Protein AF-A0A6A1THY2-F1 (afdb_monomer_lite)

InterPro domains:
  IPR001242 Condensation domain [PF00668] (178-268)
  IPR009081 Phosphopantetheine binding ACP domain [PF00550] (65-126)
  IPR009081 Phosphopantetheine binding ACP domain [PS50075] (58-132)
  IPR023213 Chloramphenicol acetyltransferase-like domain superfamily [G3DSA:3.30.559.10] (174-287)
  IPR036736 ACP-like superfamily [G3DSA:1.10.1200.10] (49-140)
  IPR036736 ACP-like superfamily [SSF47336] (61-128)

pLDDT: mean 72.62, std 27.74, range [21.48, 98.0]

Structure (mmCIF, N/CA/C/O backbone):
data_AF-A0A6A1THY2-F1
#
_entry.id   AF-A0A6A1THY2-F1
#
loop_
_atom_site.group_PDB
_atom_site.id
_atom_site.type_symbol
_atom_site.label_atom_id
_atom_site.label_alt_id
_atom_site.label_comp_id
_atom_site.label_asym_id
_atom_site.label_entity_id
_atom_site.label_seq_id
_atom_site.pdbx_PDB_ins_code
_atom_site.Cartn_x
_atom_site.Cartn_y
_atom_site.Cartn_z
_atom_site.occupancy
_atom_site.B_iso_or_equiv
_atom_site.auth_seq_id
_atom_site.auth_comp_id
_atom_site.auth_asym_id
_atom_site.auth_atom_id
_atom_site.pdbx_PDB_model_num
ATOM 1 N N . MET A 1 1 ? -16.481 11.076 26.099 1.00 26.86 1 MET A N 1
ATOM 2 C CA . MET A 1 1 ? -15.154 11.585 25.692 1.00 26.86 1 MET A CA 1
ATOM 3 C C . MET A 1 1 ? -14.713 10.750 24.504 1.00 26.86 1 MET A C 1
ATOM 5 O O . MET A 1 1 ? -14.917 9.545 24.538 1.00 26.86 1 MET A O 1
ATOM 9 N N . ALA A 1 2 ? -14.370 11.427 23.410 1.00 27.02 2 ALA A N 1
ATOM 10 C CA . ALA A 1 2 ? -14.527 10.970 22.029 1.00 27.02 2 ALA A CA 1
ATOM 11 C C . ALA A 1 2 ? -13.617 9.790 21.634 1.00 27.02 2 ALA A C 1
ATOM 13 O O . ALA A 1 2 ? -12.491 9.693 22.105 1.00 27.02 2 ALA A O 1
ATOM 14 N N . ARG A 1 3 ? -14.143 8.907 20.772 1.00 30.83 3 ARG A N 1
ATOM 15 C CA . ARG A 1 3 ? -13.434 7.794 20.124 1.00 30.83 3 ARG A CA 1
ATOM 16 C C . ARG A 1 3 ? -12.532 8.352 19.021 1.00 30.83 3 ARG A C 1
ATOM 18 O O . ARG A 1 3 ? -13.053 8.872 18.039 1.00 30.83 3 ARG A O 1
ATOM 25 N N . SER A 1 4 ? -11.224 8.223 19.181 1.00 39.06 4 SER A N 1
ATOM 26 C CA . SER A 1 4 ? -10.205 8.653 18.224 1.00 39.06 4 SER A CA 1
ATOM 27 C C . SER A 1 4 ? -9.619 7.470 17.448 1.00 39.06 4 SER A C 1
ATOM 29 O O . SER A 1 4 ? -8.492 7.026 17.639 1.00 39.06 4 SER A O 1
ATOM 31 N N . LEU A 1 5 ? -10.449 6.941 16.559 1.00 34.59 5 LEU A N 1
ATOM 32 C CA . LEU A 1 5 ? -10.053 6.057 15.472 1.00 34.59 5 LEU A CA 1
ATOM 33 C C . LEU A 1 5 ? -10.308 6.843 14.190 1.00 34.59 5 LEU A C 1
ATOM 35 O O . LEU A 1 5 ? -11.449 7.248 13.962 1.00 34.59 5 LEU A O 1
ATOM 39 N N . LEU A 1 6 ? -9.294 7.035 13.345 1.00 40.28 6 LEU A N 1
ATOM 40 C CA . LEU A 1 6 ? -9.612 7.157 11.926 1.00 40.28 6 LEU A CA 1
ATOM 41 C C . LEU A 1 6 ? -10.004 5.746 11.468 1.00 40.28 6 LEU A C 1
ATOM 43 O O . LEU A 1 6 ? -9.233 4.810 11.708 1.00 40.28 6 LEU A O 1
ATOM 47 N N . PRO A 1 7 ? -11.197 5.550 10.878 1.00 34.81 7 PRO A N 1
ATOM 48 C CA . PRO A 1 7 ? -11.515 4.279 10.244 1.00 34.81 7 PRO A CA 1
ATOM 49 C C . PRO A 1 7 ? -10.423 3.941 9.212 1.00 34.81 7 PRO A C 1
ATOM 51 O O . PRO A 1 7 ? -9.758 4.861 8.715 1.00 34.81 7 PRO A O 1
ATOM 54 N N . PRO A 1 8 ? -10.208 2.646 8.900 1.00 29.75 8 PRO A N 1
ATOM 55 C CA . PRO A 1 8 ? -9.287 2.241 7.840 1.00 29.75 8 PRO A CA 1
ATOM 56 C C . PRO A 1 8 ? -9.589 3.088 6.618 1.00 29.75 8 PRO A C 1
ATOM 58 O O . PRO A 1 8 ? -10.765 3.156 6.272 1.00 29.75 8 PRO A O 1
ATOM 61 N N . CYS A 1 9 ? -8.579 3.792 6.080 1.00 32.19 9 CYS A N 1
ATOM 62 C CA . CYS A 1 9 ? -8.694 4.804 5.024 1.00 32.19 9 CYS A CA 1
ATOM 63 C C . CYS A 1 9 ? -9.991 4.632 4.229 1.00 32.19 9 CYS A C 1
ATOM 65 O O . CYS A 1 9 ? -10.039 3.806 3.323 1.00 32.19 9 CYS A O 1
ATOM 67 N N . ALA A 1 10 ? -11.060 5.321 4.638 1.00 27.84 10 ALA A N 1
ATOM 68 C CA . ALA A 1 10 ? -12.383 5.020 4.123 1.00 27.84 10 ALA A CA 1
ATOM 69 C C . ALA A 1 10 ? -12.517 5.681 2.747 1.00 27.84 10 ALA A C 1
ATOM 71 O O . ALA A 1 10 ? -12.582 6.912 2.681 1.00 27.84 10 ALA A O 1
ATOM 72 N N . PRO A 1 11 ? -12.608 4.929 1.634 1.00 32.78 11 PRO A N 1
ATOM 73 C CA . PRO A 1 11 ? -13.363 5.423 0.500 1.00 32.78 11 PRO A CA 1
ATOM 74 C C . PRO A 1 11 ? -14.806 5.573 0.989 1.00 32.78 11 PRO A C 1
ATOM 76 O O . PRO A 1 11 ? -15.493 4.589 1.251 1.00 32.78 11 PRO A O 1
ATOM 79 N N . ILE A 1 12 ? -15.263 6.809 1.176 1.00 27.81 12 ILE A N 1
ATOM 80 C CA . ILE A 1 12 ? -16.685 7.072 1.385 1.00 27.81 12 ILE A CA 1
ATOM 81 C C . ILE A 1 12 ? -17.364 6.815 0.041 1.00 27.81 12 ILE A C 1
ATOM 83 O O . ILE A 1 12 ? -17.195 7.561 -0.925 1.00 27.81 12 ILE A O 1
ATOM 87 N N . TRP A 1 13 ? -18.088 5.703 -0.020 1.00 28.77 13 TRP A N 1
ATOM 88 C CA . TRP A 1 13 ? -18.843 5.265 -1.179 1.00 28.77 13 TRP A CA 1
ATOM 89 C C . TRP A 1 13 ? -20.091 6.122 -1.352 1.00 28.77 13 TRP A C 1
ATOM 91 O O . TRP A 1 13 ? -20.967 6.161 -0.492 1.00 28.77 13 TRP A O 1
ATOM 101 N N . VAL A 1 14 ? -20.195 6.775 -2.507 1.00 26.84 14 VAL A N 1
ATOM 102 C CA . VAL A 1 14 ? -21.459 7.313 -3.002 1.00 26.84 14 VAL A CA 1
ATOM 103 C C . VAL A 1 14 ? -22.177 6.184 -3.738 1.00 26.84 14 VAL A C 1
ATOM 105 O O . VAL A 1 14 ? -21.802 5.829 -4.853 1.00 26.84 14 VAL A O 1
ATOM 108 N N . ALA A 1 15 ? -23.233 5.642 -3.137 1.00 26.03 15 ALA A N 1
ATOM 109 C CA . ALA A 1 15 ? -24.310 4.999 -3.879 1.00 26.03 15 ALA A CA 1
ATOM 110 C C . ALA A 1 15 ? -25.475 5.991 -3.931 1.00 26.03 15 ALA A C 1
ATOM 112 O O . ALA A 1 15 ? -26.299 6.054 -3.024 1.00 26.03 15 ALA A O 1
ATOM 113 N N . CYS A 1 16 ? -25.517 6.815 -4.979 1.00 27.44 16 CYS A N 1
ATOM 114 C CA . CYS A 1 16 ? -26.681 7.651 -5.237 1.00 27.44 16 CYS A CA 1
ATOM 115 C C . CYS A 1 16 ? -27.716 6.787 -5.970 1.00 27.44 16 CYS A C 1
ATOM 117 O O . CYS A 1 16 ? -27.559 6.467 -7.150 1.00 27.44 16 CYS A O 1
ATOM 119 N N . CYS A 1 17 ? -28.740 6.342 -5.242 1.00 22.25 17 CYS A N 1
ATOM 120 C CA . CYS A 1 17 ? -29.890 5.647 -5.805 1.00 22.25 17 CYS A CA 1
ATOM 121 C C . CYS A 1 17 ? -30.701 6.601 -6.693 1.00 22.25 17 CYS A C 1
ATOM 123 O O . CYS A 1 17 ? -31.154 7.647 -6.235 1.00 22.25 17 CYS A O 1
ATOM 125 N N . ARG A 1 18 ? -31.007 6.184 -7.926 1.00 26.89 18 ARG A N 1
ATOM 126 C CA . ARG A 1 18 ? -32.259 6.594 -8.575 1.00 26.89 18 ARG A CA 1
ATOM 127 C C . ARG A 1 18 ? -32.917 5.402 -9.256 1.00 26.89 18 ARG A C 1
ATOM 129 O O . ARG A 1 18 ? -32.372 4.827 -10.192 1.00 26.89 18 ARG A O 1
ATOM 136 N N . LEU A 1 19 ? -34.101 5.052 -8.759 1.00 24.62 19 LEU A N 1
ATOM 137 C CA . LEU A 1 19 ? -35.028 4.103 -9.360 1.00 24.62 19 LEU A CA 1
ATOM 138 C C . LEU A 1 19 ? -36.068 4.872 -10.195 1.00 24.62 19 LEU A C 1
ATOM 140 O O . LEU A 1 19 ? -36.725 5.773 -9.689 1.00 24.62 19 LEU A O 1
ATOM 144 N N . HIS A 1 20 ? -36.231 4.400 -11.434 1.00 25.95 20 HIS A N 1
ATOM 145 C CA . HIS A 1 20 ? -37.302 4.619 -12.421 1.00 25.95 20 HIS A CA 1
ATOM 146 C C . HIS A 1 20 ? -37.322 5.872 -13.321 1.00 25.95 20 HIS A C 1
ATOM 148 O O . HIS A 1 20 ? -37.462 7.004 -12.878 1.00 25.95 20 HIS A O 1
ATOM 154 N N . GLY A 1 21 ? -37.388 5.579 -14.633 1.00 24.91 21 GLY A N 1
ATOM 155 C CA . GLY A 1 21 ? -38.467 6.079 -15.497 1.00 24.91 21 GLY A CA 1
ATOM 156 C C . GLY A 1 21 ? -38.103 7.128 -16.550 1.00 24.91 21 GLY A C 1
ATOM 157 O O . GLY A 1 21 ? -38.214 8.310 -16.282 1.00 24.91 21 GLY A O 1
ATOM 158 N N . ALA A 1 22 ? -37.785 6.660 -17.765 1.00 25.80 22 ALA A N 1
ATOM 159 C CA . ALA A 1 22 ? -37.969 7.313 -19.073 1.00 25.80 22 ALA A CA 1
ATOM 160 C C . ALA A 1 22 ? -37.538 8.788 -19.276 1.00 25.80 22 ALA A C 1
ATOM 162 O O . ALA A 1 22 ? -38.144 9.719 -18.759 1.00 25.80 22 ALA A O 1
ATOM 163 N N . GLY A 1 23 ? -36.630 9.003 -20.238 1.00 23.22 23 GLY A N 1
ATOM 164 C CA . GLY A 1 23 ? -36.581 10.256 -21.002 1.00 23.22 23 GLY A CA 1
ATOM 165 C C . GLY A 1 23 ? -35.176 10.756 -21.314 1.00 23.22 23 GLY A C 1
ATOM 166 O O . GLY A 1 23 ? -34.433 11.160 -20.428 1.00 23.22 23 GLY A O 1
ATOM 167 N N . CYS A 1 24 ? -34.822 10.776 -22.600 1.00 24.11 24 CYS A N 1
ATOM 168 C CA . CYS A 1 24 ? -33.714 11.576 -23.112 1.00 24.11 24 CYS A CA 1
ATOM 169 C C . CYS A 1 24 ? -33.846 13.044 -22.676 1.00 24.11 24 CYS A C 1
ATOM 171 O O . CYS A 1 24 ? -34.918 13.609 -22.870 1.00 24.11 24 CYS A O 1
ATOM 173 N N . LEU A 1 25 ? -32.745 13.691 -22.268 1.00 22.05 25 LEU A N 1
ATOM 174 C CA . LEU A 1 25 ? -32.249 14.925 -22.901 1.00 22.05 25 LEU A CA 1
ATOM 175 C C . LEU A 1 25 ? -30.910 15.414 -22.311 1.00 22.05 25 LEU A C 1
ATOM 177 O O . LEU A 1 25 ? -30.675 15.435 -21.111 1.00 22.05 25 LEU A O 1
ATOM 181 N N . ARG A 1 26 ? -30.063 15.780 -23.274 1.00 22.89 26 ARG A N 1
ATOM 182 C CA . ARG A 1 26 ? -28.780 16.495 -23.311 1.00 22.89 26 ARG A CA 1
ATOM 183 C C . ARG A 1 26 ? -28.322 17.250 -22.057 1.00 22.89 26 ARG A C 1
ATOM 185 O O . ARG A 1 26 ? -28.998 18.136 -21.547 1.00 22.89 26 ARG A O 1
ATOM 192 N N . ALA A 1 27 ? -27.058 16.993 -21.733 1.00 22.89 27 ALA A N 1
ATOM 193 C CA . ALA A 1 27 ? -26.187 17.848 -20.945 1.00 22.89 27 ALA A CA 1
ATOM 194 C C . ALA A 1 27 ? -25.873 19.173 -21.669 1.00 22.89 27 ALA A C 1
ATOM 196 O O . ALA A 1 27 ? -25.483 19.179 -22.837 1.00 22.89 27 ALA A O 1
ATOM 197 N N . ALA A 1 28 ? -25.995 20.275 -20.936 1.00 23.06 28 ALA A N 1
ATOM 198 C CA . ALA A 1 28 ? -25.329 21.557 -21.149 1.00 23.06 28 ALA A CA 1
ATOM 199 C C . ALA A 1 28 ? -25.292 22.229 -19.766 1.00 23.06 28 ALA A C 1
ATOM 201 O O . ALA A 1 28 ? -26.318 22.286 -19.101 1.00 23.06 28 ALA A O 1
ATOM 202 N N . GLY A 1 29 ? -24.195 22.717 -19.208 1.00 21.97 29 GLY A N 1
ATOM 203 C CA . GLY A 1 29 ? -22.816 22.851 -19.646 1.00 21.97 29 GLY A CA 1
ATOM 204 C C . GLY A 1 29 ? -22.192 23.856 -18.680 1.00 21.97 29 GLY A C 1
ATOM 205 O O . GLY A 1 29 ? -22.763 24.926 -18.513 1.00 21.97 29 GLY A O 1
ATOM 206 N N . TRP A 1 30 ? -21.067 23.529 -18.043 1.00 21.48 30 TRP A N 1
ATOM 207 C CA . TRP A 1 30 ? -20.189 24.511 -17.397 1.00 21.48 30 TRP A CA 1
ATOM 208 C C . TRP A 1 30 ? -18.823 24.452 -18.072 1.00 21.48 30 TRP A C 1
ATOM 210 O O . TRP A 1 30 ? -18.319 23.379 -18.402 1.00 21.48 30 TRP A O 1
ATOM 220 N N . ALA A 1 31 ? -18.322 25.649 -18.365 1.00 23.14 31 ALA A N 1
ATOM 221 C CA . ALA A 1 31 ? -17.309 25.950 -19.356 1.00 23.14 31 ALA A CA 1
ATOM 222 C C . ALA A 1 31 ? -15.960 25.291 -19.050 1.00 23.14 31 ALA A C 1
ATOM 224 O O . ALA A 1 31 ? -15.326 25.569 -18.032 1.00 23.14 31 ALA A O 1
ATOM 225 N N . ALA A 1 32 ? -15.516 24.450 -19.983 1.00 23.92 32 ALA A N 1
ATOM 226 C CA . ALA A 1 32 ? -14.117 24.104 -20.133 1.00 23.92 32 ALA A CA 1
ATOM 227 C C . ALA A 1 32 ? -13.380 25.335 -20.676 1.00 23.92 32 ALA A C 1
ATOM 229 O O . ALA A 1 32 ? -13.838 25.961 -21.628 1.00 23.92 32 ALA A O 1
ATOM 230 N N . ALA A 1 33 ? -12.253 25.682 -20.061 1.00 25.25 33 ALA A N 1
ATOM 231 C CA . ALA A 1 33 ? -11.324 26.638 -20.635 1.00 25.25 33 ALA A CA 1
ATOM 232 C C . ALA A 1 33 ? -10.816 26.087 -21.978 1.00 25.25 33 ALA A C 1
ATOM 234 O O . ALA A 1 33 ? -10.198 25.020 -22.029 1.00 25.25 33 ALA A O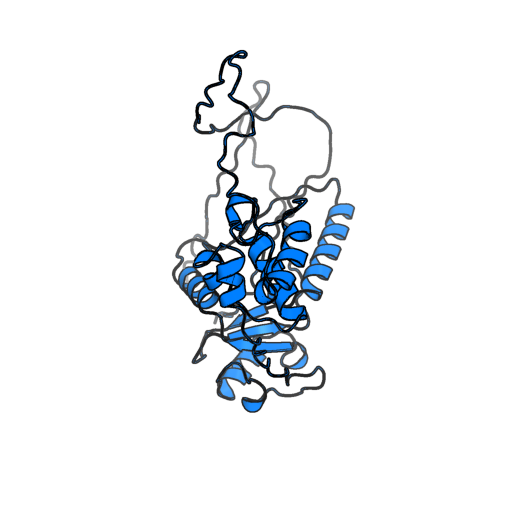 1
ATOM 235 N N . ASP A 1 34 ? -11.118 26.818 -23.049 1.00 23.95 34 ASP A N 1
ATOM 236 C CA . ASP A 1 34 ? -10.682 26.550 -24.413 1.00 23.95 34 ASP A CA 1
ATOM 237 C C . ASP A 1 34 ? -9.153 26.462 -24.476 1.00 23.95 34 ASP A C 1
ATOM 239 O O . ASP A 1 34 ? -8.439 27.450 -24.317 1.00 23.95 34 ASP A O 1
ATOM 243 N N . THR A 1 35 ? -8.633 25.259 -24.721 1.00 27.45 35 THR A N 1
ATOM 244 C CA . THR A 1 35 ? -7.277 25.089 -25.250 1.00 27.45 35 THR A CA 1
ATOM 245 C C . THR A 1 35 ? -7.417 24.856 -26.744 1.00 27.45 35 THR A C 1
ATOM 247 O O . THR A 1 35 ? -7.762 23.768 -27.209 1.00 27.45 35 THR A O 1
ATOM 250 N N . GLU A 1 36 ? -7.221 25.940 -27.482 1.00 28.70 36 GLU A N 1
ATOM 251 C CA . GLU A 1 36 ? -7.331 26.049 -28.927 1.00 28.70 36 GLU A CA 1
ATOM 252 C C . GLU A 1 36 ? -6.393 25.038 -29.609 1.00 28.70 36 GLU A C 1
ATOM 254 O O . GLU A 1 36 ? -5.175 25.204 -29.694 1.00 28.70 36 GLU A O 1
ATOM 259 N N . ARG A 1 37 ? -6.967 23.919 -30.058 1.00 32.16 37 ARG A N 1
ATOM 260 C CA . ARG A 1 37 ? -6.271 22.895 -30.835 1.00 32.16 37 ARG A CA 1
ATOM 261 C C . ARG A 1 37 ? -6.251 23.361 -32.287 1.00 32.16 37 ARG A C 1
ATOM 263 O O . ARG A 1 37 ? -7.194 23.123 -33.037 1.00 32.16 37 ARG A O 1
ATOM 270 N N . GLN A 1 38 ? -5.187 24.053 -32.677 1.00 32.66 38 GLN A N 1
ATOM 271 C CA . GLN A 1 38 ? -5.016 24.519 -34.048 1.00 32.66 38 GLN A CA 1
ATOM 272 C C . GLN A 1 38 ? -4.815 23.321 -34.991 1.00 32.66 38 GLN A C 1
ATOM 274 O O . GLN A 1 38 ? -3.815 22.605 -34.925 1.00 32.66 38 GLN A O 1
ATOM 279 N N . ALA A 1 39 ? -5.809 23.071 -35.845 1.00 31.86 39 ALA A N 1
ATOM 280 C CA . ALA A 1 39 ? -5.771 22.037 -36.870 1.00 31.86 39 ALA A CA 1
ATOM 281 C C . ALA A 1 39 ? -4.797 22.431 -37.996 1.00 31.86 39 ALA A C 1
ATOM 283 O O . ALA A 1 39 ? -4.878 23.525 -38.554 1.00 31.86 39 ALA A O 1
ATOM 284 N N . ARG A 1 40 ? -3.877 21.522 -38.336 1.00 31.69 40 ARG A N 1
ATOM 285 C CA . ARG A 1 40 ? -2.937 21.649 -39.460 1.00 31.69 40 ARG A CA 1
ATOM 286 C C . ARG A 1 40 ? -3.651 21.272 -40.772 1.00 31.69 40 ARG A C 1
ATOM 288 O O . ARG A 1 40 ? -4.374 20.276 -40.775 1.00 31.69 40 ARG A O 1
ATOM 295 N N . PRO A 1 41 ? -3.471 22.018 -41.877 1.00 33.25 41 PRO A N 1
ATOM 296 C CA . PRO A 1 41 ? -4.106 21.703 -43.157 1.00 33.25 41 PRO A CA 1
ATOM 297 C C . PRO A 1 41 ? -3.579 20.381 -43.752 1.00 33.25 41 PRO A C 1
ATOM 299 O O . PRO A 1 41 ? -2.431 20.008 -43.488 1.00 33.25 41 PRO A O 1
ATOM 302 N N . PRO A 1 42 ? -4.386 19.669 -44.564 1.00 38.41 42 PRO A N 1
ATOM 303 C CA . PRO A 1 42 ? -3.965 18.436 -45.209 1.00 38.41 42 PRO A CA 1
ATOM 304 C C . PRO A 1 42 ? -3.068 18.777 -46.403 1.00 38.41 42 PRO A C 1
ATOM 306 O O . PRO A 1 42 ? -3.467 19.524 -47.293 1.00 38.41 42 PRO A O 1
ATOM 309 N N . GLY A 1 43 ? -1.857 18.223 -46.423 1.00 44.94 43 GLY A N 1
ATOM 310 C CA . GLY A 1 43 ? -0.934 18.373 -47.548 1.00 44.94 43 GLY A CA 1
ATOM 311 C C . GLY A 1 43 ? 0.352 19.111 -47.195 1.00 44.94 43 GLY A C 1
ATOM 312 O O . GLY A 1 43 ? 0.595 20.222 -47.650 1.00 44.94 43 GLY A O 1
ATOM 313 N N . ALA A 1 44 ? 1.214 18.453 -46.430 1.00 33.75 44 ALA A N 1
ATOM 314 C CA . ALA A 1 44 ? 2.652 18.646 -46.538 1.00 33.75 44 ALA A CA 1
ATOM 315 C C . ALA A 1 44 ? 3.277 17.265 -46.355 1.00 33.75 44 ALA A C 1
ATOM 317 O O . ALA A 1 44 ? 3.114 16.660 -45.296 1.00 33.75 44 ALA A O 1
ATOM 318 N N . ALA A 1 45 ? 3.905 16.743 -47.408 1.00 38.44 45 ALA A N 1
ATOM 319 C CA . ALA A 1 45 ? 4.709 15.535 -47.324 1.00 38.44 45 ALA A CA 1
ATOM 320 C C . ALA A 1 45 ? 5.754 15.742 -46.217 1.00 38.44 45 ALA A C 1
ATOM 322 O O . ALA A 1 45 ? 6.600 16.632 -46.319 1.00 38.44 45 ALA A O 1
ATOM 323 N N . GLY A 1 46 ? 5.620 14.992 -45.123 1.00 33.84 46 GLY A N 1
ATOM 324 C CA . GLY A 1 46 ? 6.654 14.921 -44.101 1.00 33.84 46 GLY A CA 1
ATOM 325 C C . GLY A 1 46 ? 7.870 14.191 -44.679 1.00 33.84 46 GLY A C 1
ATOM 326 O O . GLY A 1 46 ? 7.684 13.309 -45.518 1.00 33.84 46 GLY A O 1
ATOM 327 N N . PRO A 1 47 ? 9.098 14.572 -44.296 1.00 37.25 47 PRO A N 1
ATOM 328 C CA . PRO A 1 47 ? 10.284 13.804 -44.654 1.00 37.25 47 PRO A CA 1
ATOM 329 C C . PRO A 1 47 ? 10.153 12.383 -44.087 1.00 37.25 47 PRO A C 1
ATOM 331 O O . PRO A 1 47 ? 9.547 12.217 -43.030 1.00 37.25 47 PRO A O 1
ATOM 334 N N . ASP A 1 48 ? 10.690 11.399 -44.815 1.00 37.22 48 ASP A N 1
ATOM 335 C CA . ASP A 1 48 ? 10.744 9.976 -44.454 1.00 37.22 48 ASP A CA 1
ATOM 336 C C . ASP A 1 48 ? 10.848 9.731 -42.938 1.00 37.22 48 ASP A C 1
ATOM 338 O O . ASP A 1 48 ? 11.698 10.314 -42.257 1.00 37.22 48 ASP A O 1
ATOM 342 N N . ASP A 1 49 ? 10.050 8.780 -42.443 1.00 39.25 49 ASP A N 1
ATOM 343 C CA . ASP A 1 49 ? 10.080 8.236 -41.072 1.00 39.25 49 ASP A CA 1
ATOM 344 C C . ASP A 1 49 ? 11.449 7.625 -40.668 1.00 39.25 49 ASP A C 1
ATOM 346 O O . ASP A 1 49 ? 11.625 7.157 -39.543 1.00 39.25 49 ASP A O 1
ATOM 350 N N . ASP A 1 50 ? 12.452 7.676 -41.548 1.00 39.97 50 ASP A N 1
ATOM 351 C CA . ASP A 1 50 ? 13.826 7.229 -41.313 1.00 39.97 50 ASP A CA 1
ATOM 352 C C . ASP A 1 50 ? 14.766 8.338 -40.784 1.00 39.97 50 ASP A C 1
ATOM 354 O O . ASP A 1 50 ? 15.955 8.098 -40.568 1.00 39.97 50 ASP A O 1
ATOM 358 N N . ALA A 1 51 ? 14.266 9.557 -40.541 1.00 34.78 51 ALA A N 1
ATOM 359 C CA . ALA A 1 51 ? 15.092 10.717 -40.179 1.00 34.78 51 ALA A CA 1
ATOM 360 C C . ALA A 1 51 ? 15.237 11.004 -38.667 1.00 34.78 51 ALA A C 1
ATOM 362 O O . ALA A 1 51 ? 15.813 12.029 -38.293 1.00 34.78 51 ALA A O 1
ATOM 363 N N . TYR A 1 52 ? 14.774 10.120 -37.777 1.00 41.88 52 TYR A N 1
ATOM 364 C CA . TYR A 1 52 ? 15.292 10.098 -36.405 1.00 41.88 52 TYR A CA 1
ATOM 365 C C . TYR A 1 52 ? 16.545 9.237 -36.409 1.00 41.88 52 TYR A C 1
ATOM 367 O O . TYR A 1 52 ? 16.472 8.061 -36.750 1.00 41.88 52 TYR A O 1
ATOM 375 N N . ALA A 1 53 ? 17.690 9.832 -36.069 1.00 43.38 53 ALA A N 1
ATOM 376 C CA . ALA A 1 53 ? 18.988 9.173 -36.026 1.00 43.38 53 ALA A CA 1
ATOM 377 C C . ALA A 1 53 ? 18.946 7.917 -35.137 1.00 43.38 53 ALA A C 1
ATOM 379 O O . ALA A 1 53 ? 19.269 7.965 -33.953 1.00 43.38 53 ALA A O 1
ATOM 380 N N . ARG A 1 54 ? 18.553 6.775 -35.710 1.00 53.38 54 ARG A N 1
ATOM 381 C CA . ARG A 1 54 ? 18.777 5.467 -35.112 1.00 53.38 54 ARG A CA 1
ATOM 382 C C . ARG A 1 54 ? 20.285 5.324 -35.047 1.00 53.38 54 ARG A C 1
ATOM 384 O O . ARG A 1 54 ? 20.950 5.251 -36.082 1.00 53.38 54 ARG A O 1
ATOM 391 N N . THR A 1 55 ? 20.827 5.360 -33.834 1.00 57.50 55 THR A N 1
ATOM 392 C CA . THR A 1 55 ? 22.236 5.044 -33.606 1.00 57.50 55 THR A CA 1
ATOM 393 C C . THR A 1 55 ? 22.535 3.737 -34.333 1.00 57.50 55 THR A C 1
ATOM 395 O O . THR A 1 55 ? 21.748 2.793 -34.248 1.00 57.50 55 THR A O 1
ATOM 398 N N . ALA A 1 56 ? 23.610 3.709 -35.126 1.00 66.81 56 ALA A N 1
ATOM 399 C CA . ALA A 1 56 ? 23.928 2.553 -35.955 1.00 66.81 56 ALA A CA 1
ATOM 400 C C . ALA A 1 56 ? 23.873 1.276 -35.107 1.00 66.81 56 ALA A C 1
ATOM 402 O O . ALA A 1 56 ? 24.509 1.198 -34.052 1.00 66.81 56 ALA A O 1
ATOM 403 N N . TYR A 1 57 ? 23.075 0.302 -35.555 1.00 75.44 57 TYR A N 1
ATOM 404 C CA . TYR A 1 57 ? 22.852 -0.920 -34.797 1.00 75.44 57 TYR A CA 1
ATOM 405 C C . TYR A 1 57 ? 24.187 -1.611 -34.516 1.00 75.44 57 TYR A C 1
ATOM 407 O O . TYR A 1 57 ? 24.921 -1.991 -35.431 1.00 75.44 57 TYR A O 1
ATOM 415 N N . GLU A 1 58 ? 24.462 -1.834 -33.236 1.00 79.19 58 GLU A N 1
ATOM 416 C CA . GLU A 1 58 ? 25.618 -2.588 -32.781 1.00 79.19 58 GLU A CA 1
ATOM 417 C C . GLU A 1 58 ? 25.149 -3.687 -31.821 1.00 79.19 58 GLU A C 1
ATOM 419 O O . GLU A 1 58 ? 24.354 -3.449 -30.907 1.00 79.19 58 GLU A O 1
ATOM 424 N N . ALA A 1 59 ? 25.608 -4.918 -32.056 1.00 77.75 59 ALA A N 1
ATOM 425 C CA . ALA A 1 59 ? 25.093 -6.085 -31.354 1.00 77.75 59 ALA A CA 1
ATOM 426 C C . ALA A 1 59 ? 25.403 -6.042 -29.837 1.00 77.75 59 ALA A C 1
ATOM 428 O O . ALA A 1 59 ? 26.519 -5.687 -29.441 1.00 77.75 59 ALA A O 1
ATOM 429 N N . PRO A 1 60 ? 24.456 -6.456 -28.975 1.00 78.38 60 PRO A N 1
ATOM 430 C CA . PRO A 1 60 ? 24.681 -6.599 -27.538 1.00 78.38 60 PRO A CA 1
ATOM 431 C C . PRO A 1 60 ? 25.854 -7.535 -27.206 1.00 78.38 60 PRO A C 1
ATOM 433 O O . PRO A 1 60 ? 25.954 -8.653 -27.715 1.00 78.38 60 PRO A O 1
ATOM 436 N N . GLN A 1 61 ? 26.730 -7.099 -26.299 1.00 79.69 61 GLN A N 1
ATOM 437 C CA . GLN A 1 61 ? 27.845 -7.907 -25.789 1.00 79.69 61 GLN A CA 1
ATOM 438 C C . GLN A 1 61 ? 27.397 -8.873 -24.677 1.00 79.69 61 GLN A C 1
ATOM 440 O O . GLN A 1 61 ? 26.271 -8.797 -24.192 1.00 79.69 61 GLN A O 1
ATOM 445 N N . ALA A 1 62 ? 28.287 -9.765 -24.220 1.00 74.06 62 ALA A N 1
ATOM 446 C CA . ALA A 1 62 ? 27.972 -10.802 -23.225 1.00 74.06 62 ALA A CA 1
ATOM 447 C C . ALA A 1 62 ? 27.277 -10.266 -21.955 1.00 74.06 62 ALA A C 1
ATOM 449 O O . ALA A 1 62 ? 26.327 -10.878 -21.474 1.00 74.06 62 ALA A O 1
ATOM 450 N N . ARG A 1 63 ? 27.701 -9.097 -21.450 1.00 71.19 63 ARG A N 1
ATOM 451 C CA . ARG A 1 63 ? 27.114 -8.453 -20.260 1.00 71.19 63 ARG A CA 1
ATOM 452 C C . ARG A 1 63 ? 25.727 -7.846 -20.521 1.00 71.19 63 ARG A C 1
ATOM 454 O O . ARG A 1 63 ? 24.894 -7.806 -19.626 1.00 71.19 63 ARG A O 1
ATOM 461 N N . SER A 1 64 ? 25.485 -7.418 -21.757 1.00 78.88 64 SER A N 1
ATOM 462 C CA . SER A 1 64 ? 24.268 -6.759 -22.248 1.00 78.88 64 SER A CA 1
ATOM 463 C C . SER A 1 64 ? 23.224 -7.723 -22.813 1.00 78.88 64 SER A C 1
ATOM 465 O O . SER A 1 64 ? 22.067 -7.347 -22.976 1.00 78.88 64 SER A O 1
ATOM 467 N N . ARG A 1 65 ? 23.616 -8.969 -23.098 1.00 81.81 65 ARG A N 1
ATOM 468 C CA . ARG A 1 65 ? 22.783 -9.964 -23.784 1.00 81.81 65 ARG A CA 1
ATOM 469 C C . ARG A 1 65 ? 21.461 -10.229 -23.065 1.00 81.81 65 ARG A C 1
ATOM 471 O O . ARG A 1 65 ? 20.419 -10.178 -23.697 1.00 81.81 65 ARG A O 1
ATOM 478 N N . ARG A 1 66 ? 21.497 -10.395 -21.738 1.00 81.12 66 ARG A N 1
ATOM 479 C CA . ARG A 1 66 ? 20.286 -10.632 -20.931 1.00 81.12 66 ARG A CA 1
ATOM 480 C C . ARG A 1 66 ? 19.290 -9.471 -21.003 1.00 81.12 66 ARG A C 1
ATOM 482 O O . ARG A 1 66 ? 18.092 -9.697 -21.060 1.00 81.12 66 ARG A O 1
ATOM 489 N N . LEU A 1 67 ? 19.770 -8.225 -21.015 1.00 84.88 67 LEU A N 1
ATOM 490 C CA . LEU A 1 67 ? 18.895 -7.056 -21.170 1.00 84.88 67 LEU A CA 1
ATOM 491 C C . LEU A 1 67 ? 18.327 -6.966 -22.586 1.00 84.88 67 LEU A C 1
ATOM 493 O O . LEU A 1 67 ? 17.154 -6.650 -22.746 1.00 84.88 67 LEU A O 1
ATOM 497 N N . ALA A 1 68 ? 19.132 -7.295 -23.595 1.00 86.19 68 ALA A N 1
ATOM 498 C CA . ALA A 1 68 ? 18.707 -7.298 -24.989 1.00 86.19 68 ALA A CA 1
ATOM 499 C C . ALA A 1 68 ? 17.755 -8.448 -25.355 1.00 86.19 68 ALA A C 1
ATOM 501 O O . ALA A 1 68 ? 17.118 -8.380 -26.397 1.00 86.19 68 ALA A O 1
ATOM 502 N N . GLU A 1 69 ? 17.635 -9.476 -24.514 1.00 85.69 69 GLU A N 1
ATOM 503 C CA . GLU A 1 69 ? 16.565 -10.482 -24.595 1.00 85.69 69 GLU A CA 1
ATOM 504 C C . GLU A 1 69 ? 15.254 -9.948 -23.989 1.00 85.69 69 GLU A C 1
ATOM 506 O O . GLU A 1 69 ? 14.174 -10.240 -24.487 1.00 85.69 69 GLU A O 1
ATOM 511 N N . ILE A 1 70 ? 15.336 -9.114 -22.945 1.00 88.81 70 ILE A N 1
ATOM 512 C CA . ILE A 1 70 ? 14.160 -8.597 -22.226 1.00 88.81 70 ILE A CA 1
ATOM 513 C C . ILE A 1 70 ? 13.545 -7.370 -22.913 1.00 88.81 70 ILE A C 1
ATOM 515 O O . ILE A 1 70 ? 12.322 -7.237 -22.955 1.00 88.81 70 ILE A O 1
ATOM 519 N N . TRP A 1 71 ? 14.368 -6.441 -23.406 1.00 91.81 71 TRP A N 1
ATOM 520 C CA . TRP A 1 71 ? 13.896 -5.166 -23.955 1.00 91.81 71 TRP A CA 1
ATOM 521 C C . TRP A 1 71 ? 12.989 -5.304 -25.187 1.00 91.81 71 TRP A C 1
ATOM 523 O O . TRP A 1 71 ? 11.966 -4.623 -25.193 1.00 91.81 71 TRP A O 1
ATOM 533 N N . PRO A 1 72 ? 13.279 -6.166 -26.184 1.00 90.31 72 PRO A N 1
ATOM 534 C CA . PRO A 1 72 ? 12.396 -6.366 -27.335 1.00 90.31 72 PRO A CA 1
ATOM 535 C C . PRO A 1 72 ? 10.966 -6.727 -26.924 1.00 90.31 72 PRO A C 1
ATOM 537 O O . PRO A 1 72 ? 10.009 -6.093 -27.362 1.00 90.31 72 PRO A O 1
ATOM 540 N N . GLU A 1 73 ? 10.823 -7.686 -26.005 1.00 88.50 73 GLU A N 1
ATOM 541 C CA . GLU A 1 73 ? 9.518 -8.126 -25.502 1.00 88.50 73 GLU A CA 1
ATOM 542 C C . GLU A 1 73 ? 8.791 -7.046 -24.697 1.00 88.50 73 GLU A C 1
ATOM 544 O O . GLU A 1 73 ? 7.564 -6.983 -24.703 1.00 88.50 73 GLU A O 1
ATOM 549 N N . LEU A 1 74 ? 9.540 -6.235 -23.950 1.00 90.38 74 LEU A N 1
ATOM 550 C CA . LEU A 1 74 ? 8.983 -5.229 -23.052 1.00 90.38 74 LEU A CA 1
ATOM 551 C C . LEU A 1 74 ? 8.548 -3.961 -23.797 1.00 90.38 74 LEU A C 1
ATOM 553 O O . LEU A 1 74 ? 7.539 -3.360 -23.443 1.00 90.38 74 LEU A O 1
ATOM 557 N N . LEU A 1 75 ? 9.328 -3.552 -24.796 1.00 90.25 75 LEU A N 1
ATOM 558 C CA . LEU A 1 75 ? 9.127 -2.322 -25.564 1.00 90.25 75 LEU A CA 1
ATOM 559 C C . LEU A 1 75 ? 8.334 -2.567 -26.858 1.00 90.25 75 LEU A C 1
ATOM 561 O O . LEU A 1 75 ? 7.903 -1.614 -27.497 1.00 90.25 75 LEU A O 1
ATOM 565 N N . GLY A 1 76 ? 8.127 -3.830 -27.247 1.00 87.81 76 GLY A N 1
ATOM 566 C CA . GLY A 1 76 ? 7.428 -4.187 -28.482 1.00 87.81 76 GLY A CA 1
ATOM 567 C C . GLY A 1 76 ? 8.236 -3.873 -29.745 1.00 87.81 76 GLY A C 1
ATOM 568 O O . GLY A 1 76 ? 7.654 -3.552 -30.778 1.00 87.81 76 GLY A O 1
ATOM 569 N N . VAL A 1 77 ? 9.568 -3.946 -29.665 1.00 89.56 77 VAL A N 1
ATOM 570 C CA . VAL A 1 77 ? 10.489 -3.658 -30.777 1.00 89.56 77 VAL A CA 1
ATOM 571 C C . VAL A 1 77 ? 11.159 -4.939 -31.269 1.00 89.56 77 VAL A C 1
ATOM 573 O O . VAL A 1 77 ? 11.403 -5.854 -30.490 1.00 89.56 77 VAL A O 1
ATOM 576 N N . GLU A 1 78 ? 11.480 -5.016 -32.561 1.00 82.62 78 GLU A N 1
ATOM 577 C CA . GLU A 1 78 ? 12.033 -6.239 -33.166 1.00 82.62 78 GLU A CA 1
ATOM 578 C C . GLU A 1 78 ? 13.460 -6.543 -32.681 1.00 82.62 78 GLU A C 1
ATOM 580 O O . GLU A 1 78 ? 13.812 -7.693 -32.417 1.00 82.62 78 GLU A O 1
ATOM 585 N N . ARG A 1 79 ? 14.305 -5.511 -32.566 1.00 82.88 79 ARG A N 1
ATOM 586 C CA . ARG A 1 79 ? 15.714 -5.636 -32.177 1.00 82.88 79 ARG A CA 1
ATOM 587 C C . ARG A 1 79 ? 16.156 -4.423 -31.377 1.00 82.88 79 ARG A C 1
ATOM 589 O O . ARG A 1 79 ? 15.709 -3.314 -31.644 1.00 82.88 79 ARG A O 1
ATOM 596 N N . VAL A 1 80 ? 17.081 -4.655 -30.449 1.00 87.75 80 VAL A N 1
ATOM 597 C CA . VAL A 1 80 ? 17.699 -3.615 -29.620 1.00 87.75 80 VAL A CA 1
ATOM 598 C C . VAL A 1 80 ? 19.220 -3.717 -29.728 1.00 87.75 80 VAL A C 1
ATOM 600 O O . VAL A 1 80 ? 19.807 -4.781 -29.510 1.00 87.75 80 VAL A O 1
ATOM 603 N N . GLY A 1 81 ? 19.855 -2.614 -30.103 1.00 87.56 81 GLY A N 1
ATOM 604 C CA . GLY A 1 81 ? 21.295 -2.419 -30.127 1.00 87.56 81 GLY A CA 1
ATOM 605 C C . GLY A 1 81 ? 21.859 -2.047 -28.755 1.00 87.56 81 GLY A C 1
ATOM 606 O O . GLY A 1 81 ? 21.170 -1.580 -27.853 1.00 87.56 81 GLY A O 1
ATOM 607 N N . ARG A 1 82 ? 23.166 -2.233 -28.573 1.00 86.94 82 ARG A N 1
ATOM 608 C CA . ARG A 1 82 ? 23.836 -1.935 -27.294 1.00 86.94 82 ARG A CA 1
ATOM 609 C C . ARG A 1 82 ? 23.848 -0.452 -26.910 1.00 86.94 82 ARG A C 1
ATOM 611 O O . ARG A 1 82 ? 23.999 -0.154 -25.729 1.00 86.94 82 ARG A O 1
ATOM 618 N N . ASN A 1 83 ? 23.724 0.442 -27.888 1.00 90.31 83 ASN A N 1
ATOM 619 C CA . ASN A 1 83 ? 23.729 1.890 -27.684 1.00 90.31 83 ASN A CA 1
ATOM 620 C C . ASN A 1 83 ? 22.304 2.467 -27.664 1.00 90.31 83 ASN A C 1
ATOM 622 O O . ASN A 1 83 ? 22.146 3.682 -27.585 1.00 90.31 83 ASN A O 1
ATOM 626 N N . ASP A 1 84 ? 21.280 1.610 -27.721 1.00 90.69 84 ASP A N 1
ATOM 627 C CA . ASP A 1 84 ? 19.896 2.061 -27.711 1.00 90.69 84 ASP A CA 1
ATOM 628 C C . ASP A 1 84 ? 19.499 2.542 -26.319 1.00 90.69 84 ASP A C 1
ATOM 630 O O . ASP A 1 84 ? 19.846 1.941 -25.293 1.00 90.69 84 ASP A O 1
ATOM 634 N N . ASN A 1 85 ? 18.743 3.633 -26.309 1.00 93.31 85 ASN A N 1
ATOM 635 C CA . ASN A 1 85 ? 18.211 4.260 -25.116 1.00 93.31 85 ASN A CA 1
ATOM 636 C C . ASN A 1 85 ? 16.800 3.728 -24.828 1.00 93.31 85 ASN A C 1
ATOM 638 O O . ASN A 1 85 ? 15.910 3.792 -25.675 1.00 93.31 85 ASN A O 1
ATOM 642 N N . PHE A 1 86 ? 16.586 3.243 -23.604 1.00 93.50 86 PHE A N 1
ATOM 643 C CA . PHE A 1 86 ? 15.316 2.678 -23.149 1.00 93.50 86 PHE A CA 1
ATOM 644 C C . PHE A 1 86 ? 14.114 3.604 -23.388 1.00 93.50 86 PHE A C 1
ATOM 646 O O . PHE A 1 86 ? 13.051 3.145 -23.797 1.00 93.50 86 PHE A O 1
ATOM 653 N N . PHE A 1 87 ? 14.272 4.905 -23.132 1.00 92.50 87 PHE A N 1
ATOM 654 C CA . PHE A 1 87 ? 13.183 5.882 -23.221 1.00 92.50 87 PHE A CA 1
ATOM 655 C C . PHE A 1 87 ? 12.929 6.346 -24.657 1.00 92.50 87 PHE A C 1
ATOM 657 O O . PHE A 1 87 ? 11.788 6.619 -25.019 1.00 92.50 87 PHE A O 1
ATOM 664 N N . GLU A 1 88 ? 13.966 6.385 -25.497 1.00 92.50 88 GLU A N 1
ATOM 665 C CA . GLU A 1 88 ? 13.818 6.697 -26.927 1.00 92.50 88 GLU A CA 1
ATOM 666 C C . GLU A 1 88 ? 13.094 5.574 -27.680 1.00 92.50 88 GLU A C 1
ATOM 668 O O . GLU A 1 88 ? 12.372 5.836 -28.637 1.00 92.50 88 GLU A O 1
ATOM 673 N N . LEU A 1 89 ? 13.211 4.334 -27.197 1.00 89.38 89 LEU A N 1
ATOM 674 C CA . LEU A 1 89 ? 12.466 3.176 -27.695 1.00 89.38 89 LEU A CA 1
ATOM 675 C C . LEU A 1 89 ? 11.019 3.087 -27.160 1.00 89.38 89 LEU A C 1
ATOM 677 O O . LEU A 1 89 ? 10.371 2.055 -27.316 1.00 89.38 89 LEU A O 1
ATOM 681 N N . GLY A 1 90 ? 10.502 4.139 -26.516 1.00 87.12 90 GLY A N 1
ATOM 682 C CA . GLY A 1 90 ? 9.132 4.177 -25.985 1.00 87.12 90 GLY A CA 1
ATOM 683 C C . GLY A 1 90 ? 8.983 3.652 -24.553 1.00 87.12 90 GLY A C 1
ATOM 684 O O . GLY A 1 90 ? 7.864 3.496 -24.061 1.00 87.12 90 GLY A O 1
ATOM 685 N N . GLY A 1 91 ? 10.091 3.399 -23.853 1.00 90.31 91 GLY A N 1
ATOM 686 C CA . GLY A 1 91 ? 10.083 3.042 -22.440 1.00 90.31 91 GLY A CA 1
ATOM 687 C C . GLY A 1 91 ? 9.504 4.154 -21.560 1.00 90.31 91 GLY A C 1
ATOM 688 O O . GLY A 1 91 ? 9.764 5.336 -21.761 1.00 90.31 91 GLY A O 1
ATOM 689 N N . HIS A 1 92 ? 8.742 3.779 -20.534 1.00 89.31 92 HIS A N 1
ATOM 690 C CA . HIS A 1 92 ? 8.210 4.697 -19.521 1.00 89.31 92 HIS A CA 1
ATOM 691 C C . HIS A 1 92 ? 8.243 4.051 -18.132 1.00 89.31 92 HIS A C 1
ATOM 693 O O . HIS A 1 92 ? 8.610 2.885 -17.985 1.00 89.31 92 HIS A O 1
ATOM 699 N N . SER A 1 93 ? 7.850 4.793 -17.092 1.00 84.25 93 SER A N 1
ATOM 700 C CA . SER A 1 93 ? 8.014 4.377 -15.689 1.00 84.25 93 SER A CA 1
ATOM 701 C C . SER A 1 93 ? 7.398 3.011 -15.355 1.00 84.25 93 SER A C 1
ATOM 703 O O . SER A 1 93 ? 7.983 2.254 -14.588 1.00 84.25 93 SER A O 1
ATOM 705 N N . LEU A 1 94 ? 6.257 2.649 -15.954 1.00 88.44 94 LEU A N 1
ATOM 706 C CA . LEU A 1 94 ? 5.647 1.327 -15.747 1.00 88.44 94 LEU A CA 1
ATOM 707 C C . LEU A 1 94 ? 6.488 0.203 -16.372 1.00 88.44 94 LEU A C 1
ATOM 709 O O . LEU A 1 94 ? 6.718 -0.817 -15.725 1.00 88.44 94 LEU A O 1
ATOM 713 N N . LEU A 1 95 ? 6.990 0.400 -17.595 1.00 92.00 95 LEU A N 1
ATOM 714 C CA . LEU A 1 95 ? 7.880 -0.562 -18.251 1.00 92.00 95 LEU A CA 1
ATOM 715 C C . LEU A 1 95 ? 9.212 -0.670 -17.500 1.00 92.00 95 LEU A C 1
ATOM 717 O O . LEU A 1 95 ? 9.727 -1.768 -17.329 1.00 92.00 95 LEU A O 1
ATOM 721 N N . ALA A 1 96 ? 9.731 0.436 -16.963 1.00 90.12 96 ALA A N 1
ATOM 722 C CA . ALA A 1 96 ? 10.908 0.425 -16.098 1.00 90.12 96 ALA A CA 1
ATOM 723 C C . ALA A 1 96 ? 10.707 -0.470 -14.863 1.00 90.12 96 ALA A C 1
ATOM 725 O O . ALA A 1 96 ? 11.566 -1.294 -14.562 1.00 90.12 96 ALA A O 1
ATOM 726 N N . VAL A 1 97 ? 9.563 -0.369 -14.176 1.00 88.75 97 VAL A N 1
ATOM 727 C CA . VAL A 1 97 ? 9.239 -1.241 -13.031 1.00 88.75 97 VAL A CA 1
ATOM 728 C C . VAL A 1 97 ? 9.127 -2.707 -13.465 1.00 88.75 97 VAL A C 1
ATOM 730 O O . VAL A 1 97 ? 9.695 -3.587 -12.821 1.00 88.75 97 VAL A O 1
ATOM 733 N N . GLN A 1 98 ? 8.470 -2.982 -14.593 1.00 89.88 98 GLN A N 1
ATOM 734 C CA . GLN A 1 98 ? 8.377 -4.339 -15.144 1.00 89.88 98 GLN A CA 1
ATOM 735 C C . GLN A 1 98 ? 9.748 -4.922 -15.529 1.00 89.88 98 GLN A C 1
ATOM 737 O O . GLN A 1 98 ? 9.979 -6.117 -15.331 1.00 89.88 98 GLN A O 1
ATOM 742 N N . LEU A 1 99 ? 10.665 -4.095 -16.047 1.00 90.75 99 LEU A N 1
ATOM 743 C CA . LEU A 1 99 ? 12.051 -4.475 -16.318 1.00 90.75 99 LEU A CA 1
ATOM 744 C C . LEU A 1 99 ? 12.760 -4.897 -15.029 1.00 90.75 99 LEU A C 1
ATOM 746 O O . LEU A 1 99 ? 13.366 -5.967 -15.003 1.00 90.75 99 LEU A O 1
ATOM 750 N N . MET A 1 100 ? 12.651 -4.101 -13.959 1.00 88.06 100 MET A N 1
ATOM 751 C CA . MET A 1 100 ? 13.264 -4.432 -12.666 1.00 88.06 100 MET A CA 1
ATOM 752 C C . MET A 1 100 ? 12.737 -5.752 -12.106 1.00 88.06 100 MET A C 1
ATOM 754 O O . MET A 1 100 ? 13.525 -6.597 -11.692 1.00 88.06 100 MET A O 1
ATOM 758 N N . GLU A 1 101 ? 11.424 -5.979 -12.166 1.00 87.31 101 GLU A N 1
ATOM 759 C CA . GLU A 1 101 ? 10.804 -7.233 -11.721 1.00 87.31 101 GLU A CA 1
ATOM 760 C C . GLU A 1 101 ? 11.276 -8.448 -12.537 1.00 87.31 101 GLU A C 1
ATOM 762 O O . GLU A 1 101 ? 11.547 -9.518 -11.986 1.00 87.31 101 GLU A O 1
ATOM 767 N N . ARG A 1 102 ? 11.426 -8.303 -13.862 1.00 89.19 102 ARG A N 1
ATOM 768 C CA . ARG A 1 102 ? 11.998 -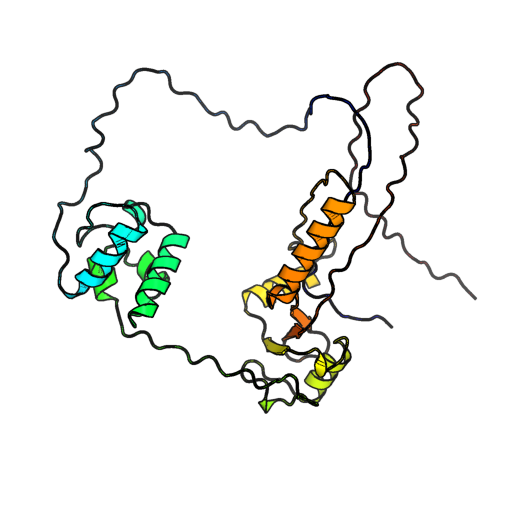9.356 -14.721 1.00 89.19 102 ARG A CA 1
ATOM 769 C C . ARG A 1 102 ? 13.456 -9.647 -14.358 1.00 89.19 102 ARG A C 1
ATOM 771 O O . ARG A 1 102 ? 13.825 -10.814 -14.257 1.00 89.19 102 ARG A O 1
ATOM 778 N N . LEU A 1 103 ? 14.267 -8.614 -14.132 1.00 87.31 103 LEU A N 1
ATOM 779 C CA . LEU A 1 103 ? 15.672 -8.761 -13.740 1.00 87.31 103 LEU A CA 1
ATOM 780 C C . LEU A 1 103 ? 15.818 -9.411 -12.363 1.00 87.31 103 LEU A C 1
ATOM 782 O O . LEU A 1 103 ? 16.641 -10.315 -12.202 1.00 87.31 103 LEU A O 1
ATOM 786 N N . ARG A 1 104 ? 14.964 -9.036 -11.407 1.00 84.56 104 ARG A N 1
ATOM 787 C CA . ARG A 1 104 ? 14.943 -9.611 -10.060 1.00 84.56 104 ARG A CA 1
ATOM 788 C C . ARG A 1 104 ? 14.702 -11.121 -10.084 1.00 84.56 104 ARG A C 1
ATOM 790 O O . ARG A 1 104 ? 15.409 -11.853 -9.395 1.00 84.56 104 ARG A O 1
ATOM 797 N N . ARG A 1 105 ? 13.794 -11.614 -10.940 1.00 85.06 105 ARG A N 1
ATOM 798 C CA . ARG A 1 105 ? 13.569 -13.064 -11.146 1.00 85.06 105 ARG A CA 1
ATOM 799 C C . ARG A 1 105 ? 14.783 -13.805 -11.712 1.00 85.06 105 ARG A C 1
ATOM 801 O O . ARG A 1 105 ? 14.892 -15.012 -11.536 1.00 85.06 105 ARG A O 1
ATOM 808 N N . LEU A 1 106 ? 15.696 -13.093 -12.369 1.00 83.88 106 LEU A N 1
ATOM 809 C CA . LEU A 1 106 ? 16.967 -13.621 -12.871 1.00 83.88 106 LEU A CA 1
ATOM 810 C C . LEU A 1 106 ? 18.128 -13.403 -11.881 1.00 83.88 106 LEU A C 1
ATOM 812 O O . LEU A 1 106 ? 19.292 -13.536 -12.268 1.00 83.88 106 LEU A O 1
ATOM 816 N N . SER A 1 107 ? 17.820 -13.026 -10.633 1.00 82.38 107 SER A N 1
ATOM 817 C CA . SER A 1 107 ? 18.777 -12.662 -9.577 1.00 82.38 107 SER A CA 1
ATOM 818 C C . SER A 1 107 ? 19.709 -11.498 -9.949 1.00 82.38 107 SER A C 1
ATOM 820 O O . SER A 1 107 ? 20.784 -11.335 -9.367 1.00 82.38 107 SER A O 1
ATOM 822 N N . LEU A 1 108 ? 19.298 -10.669 -10.912 1.00 84.19 108 LEU A N 1
ATOM 823 C CA . LEU A 1 108 ? 20.009 -9.468 -11.333 1.00 84.19 108 LEU A CA 1
ATOM 824 C C . LEU A 1 108 ? 19.387 -8.245 -10.666 1.00 84.19 108 LEU A C 1
ATOM 826 O O . LEU A 1 108 ? 18.183 -8.017 -10.757 1.00 84.19 108 LEU A O 1
ATOM 830 N N . GLY A 1 109 ? 20.219 -7.460 -9.989 1.00 80.62 109 GLY A N 1
ATOM 831 C CA . GLY A 1 109 ? 19.801 -6.251 -9.296 1.00 80.62 109 GLY A CA 1
ATOM 832 C C . GLY A 1 109 ? 20.241 -5.010 -10.051 1.00 80.62 109 GLY A C 1
ATOM 833 O O . GLY A 1 109 ? 21.420 -4.862 -10.382 1.00 80.62 109 GLY A O 1
ATOM 834 N N . VAL A 1 110 ? 19.298 -4.104 -10.290 1.00 83.88 110 VAL A N 1
ATOM 835 C CA . VAL A 1 110 ? 19.585 -2.728 -10.687 1.00 83.88 110 VAL A CA 1
ATOM 836 C C . VAL A 1 110 ? 18.498 -1.820 -10.126 1.00 83.88 110 VAL A C 1
ATOM 838 O O . VAL A 1 110 ? 17.328 -2.189 -10.076 1.00 83.88 110 VAL A O 1
ATOM 841 N N . GLU A 1 111 ? 18.892 -0.652 -9.632 1.00 82.81 111 GLU A N 1
ATOM 842 C CA . GLU A 1 111 ? 17.937 0.326 -9.117 1.00 82.81 111 GLU A CA 1
ATOM 843 C C . GLU A 1 111 ? 17.224 1.022 -10.277 1.00 82.81 111 GLU A C 1
ATOM 845 O O . GLU A 1 111 ? 17.849 1.357 -11.286 1.00 82.81 111 GLU A O 1
ATOM 850 N N . VAL A 1 112 ? 15.938 1.343 -10.105 1.00 85.44 112 VAL A N 1
ATOM 851 C CA . VAL A 1 112 ? 15.184 2.149 -11.084 1.00 85.44 112 VAL A CA 1
ATOM 852 C C . VAL A 1 112 ? 15.909 3.467 -11.368 1.00 85.44 112 VAL A C 1
ATOM 854 O O . VAL A 1 112 ? 16.037 3.867 -12.521 1.00 85.44 112 VAL A O 1
ATOM 857 N N . ARG A 1 113 ? 16.471 4.104 -10.332 1.00 86.62 113 ARG A N 1
ATOM 858 C CA . ARG A 1 113 ? 17.305 5.307 -10.463 1.00 86.62 113 ARG A CA 1
ATOM 859 C C . ARG A 1 113 ? 18.441 5.126 -11.471 1.00 86.62 113 ARG A C 1
ATOM 861 O O . ARG A 1 113 ? 18.733 6.049 -12.228 1.00 86.62 113 ARG A O 1
ATOM 868 N N . THR A 1 114 ? 19.078 3.959 -11.488 1.00 88.94 114 THR A N 1
ATOM 869 C CA . THR A 1 114 ? 20.184 3.674 -12.404 1.00 88.94 114 THR A CA 1
ATOM 870 C C . THR A 1 114 ? 19.707 3.599 -13.847 1.00 88.94 114 THR A C 1
ATOM 872 O O . THR A 1 114 ? 20.426 4.078 -14.713 1.00 88.94 114 THR A O 1
ATOM 875 N N . LEU A 1 115 ? 18.496 3.101 -14.119 1.00 90.69 115 LEU A N 1
ATOM 876 C CA . LEU A 1 115 ? 17.917 3.153 -15.468 1.00 90.69 115 LEU A CA 1
ATOM 877 C C . LEU A 1 115 ? 17.726 4.595 -15.950 1.00 90.69 115 LEU A C 1
ATOM 879 O O . LEU A 1 115 ? 18.070 4.906 -17.083 1.00 90.69 115 LEU A O 1
ATOM 883 N N . PHE A 1 116 ? 17.237 5.491 -15.090 1.00 89.31 116 PHE A N 1
ATOM 884 C CA . PHE A 1 116 ? 17.101 6.909 -15.442 1.00 89.31 116 PHE A CA 1
ATOM 885 C C . PHE A 1 116 ? 18.455 7.606 -15.625 1.00 89.31 116 PHE A C 1
ATOM 887 O O . PHE A 1 116 ? 18.594 8.458 -16.497 1.00 89.31 116 PHE A O 1
ATOM 894 N N . ALA A 1 117 ? 19.460 7.246 -14.824 1.00 91.62 117 ALA A N 1
ATOM 895 C CA . ALA A 1 117 ? 20.801 7.819 -14.928 1.00 91.62 117 ALA A CA 1
ATOM 896 C C . ALA A 1 117 ? 21.626 7.242 -16.094 1.00 91.62 117 ALA A C 1
ATOM 898 O O . ALA A 1 117 ? 22.525 7.909 -16.599 1.00 91.62 117 ALA A O 1
ATOM 899 N N . ARG A 1 118 ? 21.361 5.991 -16.484 1.00 93.31 118 ARG A N 1
ATOM 900 C CA . ARG A 1 118 ? 22.087 5.220 -17.504 1.00 93.31 118 ARG A CA 1
ATOM 901 C C . ARG A 1 118 ? 21.081 4.486 -18.396 1.00 93.31 118 ARG A C 1
ATOM 903 O O . ARG A 1 118 ? 20.948 3.266 -18.291 1.00 93.31 118 ARG A O 1
ATOM 910 N N . PRO A 1 119 ? 20.354 5.218 -19.256 1.00 93.12 119 PRO A N 1
ATOM 911 C CA . PRO A 1 119 ? 19.256 4.649 -20.029 1.00 93.12 119 PRO A CA 1
ATOM 912 C C . PRO A 1 119 ? 19.722 3.836 -21.237 1.00 93.12 119 PRO A C 1
ATOM 914 O O . PRO A 1 119 ? 18.901 3.194 -21.883 1.00 93.12 119 PRO A O 1
ATOM 917 N N . VAL A 1 120 ? 21.017 3.863 -21.556 1.00 93.94 120 VAL A N 1
ATOM 918 C CA . VAL A 1 120 ? 21.618 3.121 -22.665 1.00 93.94 120 VAL A CA 1
ATOM 919 C C . VAL A 1 120 ? 21.865 1.667 -22.260 1.00 93.94 120 VAL A C 1
ATOM 921 O O . VAL A 1 120 ? 22.398 1.399 -21.181 1.00 93.94 120 VAL A O 1
ATOM 924 N N . LEU A 1 121 ? 21.518 0.715 -23.133 1.00 91.00 121 LEU A N 1
ATOM 925 C CA . LEU A 1 121 ? 21.555 -0.720 -22.828 1.00 91.00 121 LEU A CA 1
ATOM 926 C C . LEU A 1 121 ? 22.929 -1.212 -22.331 1.00 91.00 121 LEU A C 1
ATOM 928 O O . LEU A 1 121 ? 23.003 -2.003 -21.387 1.00 91.00 121 LEU A O 1
ATOM 932 N N . ALA A 1 122 ? 24.028 -0.752 -22.936 1.00 90.81 122 ALA A N 1
ATOM 933 C CA . ALA A 1 122 ? 25.387 -1.087 -22.507 1.00 90.81 122 ALA A CA 1
ATOM 934 C C . ALA A 1 122 ? 25.725 -0.539 -21.111 1.00 90.81 122 ALA A C 1
ATOM 936 O O . ALA A 1 122 ? 26.306 -1.256 -20.292 1.00 90.81 122 ALA A O 1
ATOM 937 N N . ASP A 1 123 ? 25.326 0.697 -20.820 1.00 90.88 123 ASP A N 1
ATOM 938 C CA . ASP A 1 123 ? 25.627 1.363 -19.551 1.00 90.88 123 ASP A CA 1
ATOM 939 C C . ASP A 1 123 ? 24.804 0.778 -18.404 1.00 90.88 123 ASP A C 1
ATOM 941 O O . ASP A 1 123 ? 25.325 0.554 -17.307 1.00 90.88 123 ASP A O 1
ATOM 945 N N . LEU A 1 124 ? 23.538 0.448 -18.674 1.00 90.25 124 LEU A N 1
ATOM 946 C CA . LEU A 1 124 ? 22.682 -0.265 -17.734 1.00 90.25 124 LEU A CA 1
ATOM 947 C C . LEU A 1 124 ? 23.236 -1.662 -17.438 1.00 90.25 124 LEU A C 1
ATOM 949 O O . LEU A 1 124 ? 23.328 -2.062 -16.277 1.00 90.25 124 LEU A O 1
ATOM 953 N N . ALA A 1 125 ? 23.667 -2.388 -18.474 1.00 88.88 125 ALA A N 1
ATOM 954 C CA . ALA A 1 125 ? 24.293 -3.701 -18.331 1.00 88.88 125 ALA A CA 1
ATOM 955 C C . ALA A 1 125 ? 25.568 -3.650 -17.477 1.00 88.88 125 ALA A C 1
ATOM 957 O O . ALA A 1 125 ? 25.833 -4.554 -16.679 1.00 88.88 125 ALA A O 1
ATOM 958 N N . ALA A 1 126 ? 26.356 -2.582 -17.620 1.00 87.81 126 ALA A N 1
ATOM 959 C CA . ALA A 1 126 ? 27.554 -2.350 -16.822 1.00 87.81 126 ALA A CA 1
ATOM 960 C C . ALA A 1 126 ? 27.248 -2.087 -15.338 1.00 87.81 126 ALA A C 1
ATOM 962 O O . ALA A 1 126 ? 28.111 -2.312 -14.486 1.00 87.81 126 ALA A O 1
ATOM 963 N N . SER A 1 127 ? 26.028 -1.656 -15.026 1.00 87.19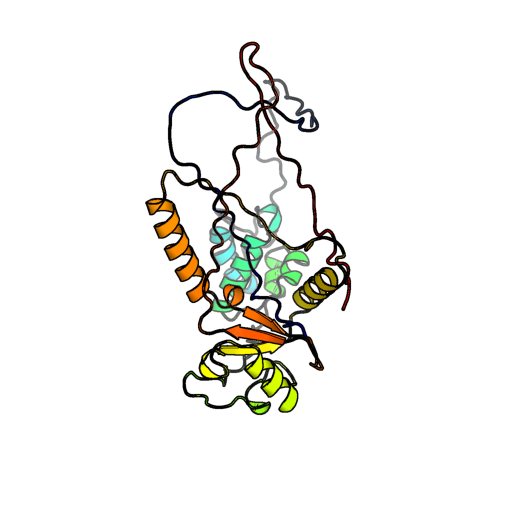 127 SER A N 1
ATOM 964 C CA . SER A 1 127 ? 25.545 -1.429 -13.666 1.00 87.19 127 SER A CA 1
ATOM 965 C C . SER A 1 127 ? 24.785 -2.607 -13.057 1.00 87.19 127 SER A C 1
ATOM 967 O O . SER A 1 127 ? 24.408 -2.523 -11.890 1.00 87.19 127 SER A O 1
ATOM 969 N N . LEU A 1 128 ? 24.582 -3.703 -13.798 1.00 85.44 128 LEU A N 1
ATOM 970 C CA . LEU A 1 128 ? 24.002 -4.921 -13.235 1.00 85.44 128 LEU A CA 1
ATOM 971 C C . LEU A 1 128 ? 24.925 -5.476 -12.146 1.00 85.44 128 LEU A C 1
ATOM 973 O O . LEU A 1 128 ? 26.096 -5.783 -12.406 1.00 85.44 128 LEU A O 1
ATOM 977 N N . GLY A 1 129 ? 24.370 -5.616 -10.946 1.00 79.31 129 GLY A N 1
ATOM 978 C CA . GLY A 1 129 ? 24.983 -6.302 -9.817 1.00 79.31 129 GLY A CA 1
ATOM 979 C C . GLY A 1 129 ? 24.168 -7.523 -9.397 1.00 79.31 129 GLY A C 1
ATOM 980 O O . GLY A 1 129 ? 23.093 -7.800 -9.938 1.00 79.31 129 GLY A O 1
ATOM 981 N N . SER A 1 130 ? 24.673 -8.253 -8.407 1.00 68.06 130 SER A N 1
ATOM 982 C CA . SER A 1 130 ? 23.876 -9.269 -7.719 1.00 68.06 130 SER A CA 1
ATOM 983 C C . SER A 1 130 ? 22.772 -8.575 -6.929 1.00 68.06 130 SER A C 1
ATOM 985 O O . SER A 1 130 ? 23.054 -7.674 -6.137 1.00 68.06 130 SER A O 1
ATOM 987 N N . HIS A 1 131 ? 21.521 -8.982 -7.138 1.00 66.19 131 HIS A N 1
ATOM 988 C CA . HIS A 1 131 ? 20.423 -8.502 -6.307 1.00 66.19 131 HIS A CA 1
ATOM 989 C C . HIS A 1 131 ? 20.634 -9.007 -4.874 1.00 66.19 131 HIS A C 1
ATOM 991 O O . HIS A 1 131 ? 20.653 -10.216 -4.648 1.00 66.19 131 HIS A O 1
ATOM 997 N N . HIS A 1 132 ? 20.791 -8.100 -3.909 1.00 62.12 132 HIS A N 1
ATOM 998 C CA . HIS A 1 132 ? 20.683 -8.467 -2.501 1.00 62.12 132 HIS A CA 1
ATOM 999 C C . HIS A 1 132 ? 19.198 -8.465 -2.162 1.00 62.12 132 HIS A C 1
ATOM 1001 O O . HIS A 1 132 ? 18.556 -7.417 -2.146 1.00 62.12 132 HIS A O 1
ATOM 1007 N N . GLU A 1 133 ? 18.621 -9.648 -1.986 1.00 62.47 133 GLU A N 1
ATOM 1008 C CA . GLU A 1 133 ? 17.250 -9.734 -1.512 1.00 62.47 133 GLU A CA 1
ATOM 1009 C C . GLU A 1 133 ? 17.203 -9.213 -0.077 1.00 62.47 133 GLU A C 1
ATOM 1011 O O . GLU A 1 133 ? 17.825 -9.775 0.823 1.00 62.47 133 GLU A O 1
ATOM 1016 N N . VAL A 1 134 ? 16.514 -8.088 0.124 1.00 66.69 134 VAL A N 1
ATOM 1017 C CA . VAL A 1 134 ? 16.214 -7.600 1.468 1.00 66.69 134 VAL A CA 1
ATOM 1018 C C . VAL A 1 134 ? 15.284 -8.630 2.092 1.00 66.69 134 VAL A C 1
ATOM 1020 O O . VAL A 1 134 ? 14.149 -8.795 1.643 1.00 66.69 134 VAL A O 1
ATOM 1023 N N . ALA A 1 135 ? 15.789 -9.362 3.083 1.00 72.19 135 ALA A N 1
ATOM 1024 C CA . ALA A 1 135 ? 15.001 -10.344 3.806 1.00 72.19 135 ALA A CA 1
ATOM 1025 C C . ALA A 1 135 ? 13.856 -9.620 4.522 1.00 72.19 135 ALA A C 1
ATOM 1027 O O . ALA A 1 135 ? 14.088 -8.834 5.440 1.00 72.19 135 ALA A O 1
ATOM 1028 N N . VAL A 1 136 ? 12.625 -9.867 4.077 1.00 77.25 136 VAL A N 1
ATOM 1029 C CA . VAL A 1 136 ? 11.427 -9.367 4.751 1.00 77.25 136 VAL A CA 1
ATOM 1030 C C . VAL A 1 136 ? 11.213 -10.234 5.993 1.00 77.25 136 VAL A C 1
ATOM 1032 O O . VAL A 1 136 ? 11.092 -11.455 5.849 1.00 77.25 136 VAL A O 1
ATOM 1035 N N . PRO A 1 137 ? 11.199 -9.654 7.207 1.00 84.62 137 PRO A N 1
ATOM 1036 C CA . PRO A 1 137 ? 10.907 -10.409 8.416 1.00 84.62 137 PRO A CA 1
ATOM 1037 C C . PRO A 1 137 ? 9.547 -11.103 8.310 1.00 84.62 137 PRO A C 1
ATOM 1039 O O . PRO A 1 137 ? 8.594 -10.543 7.771 1.00 84.62 137 PRO A O 1
ATOM 1042 N N . ALA A 1 138 ? 9.449 -12.323 8.835 1.00 86.31 138 ALA A N 1
ATOM 1043 C CA . ALA A 1 138 ? 8.170 -13.013 8.908 1.00 86.31 138 ALA A CA 1
ATOM 1044 C C . ALA A 1 138 ? 7.229 -12.289 9.883 1.00 86.31 138 ALA A C 1
ATOM 1046 O O . ALA A 1 138 ? 7.658 -11.836 10.945 1.00 86.31 138 ALA A O 1
ATOM 1047 N N . ASN A 1 139 ? 5.942 -12.235 9.543 1.00 89.56 139 ASN A N 1
ATOM 1048 C CA . ASN A 1 139 ? 4.912 -11.775 10.465 1.00 89.56 139 ASN A CA 1
ATOM 1049 C C . ASN A 1 139 ? 4.708 -12.831 11.567 1.00 89.56 139 ASN A C 1
ATOM 1051 O O . ASN A 1 139 ? 4.422 -13.997 11.283 1.00 89.56 139 ASN A O 1
ATOM 1055 N N . LEU A 1 140 ? 4.880 -12.414 12.822 1.00 94.56 140 LEU A N 1
ATOM 1056 C CA . LEU A 1 140 ? 4.793 -13.279 13.999 1.00 94.56 140 LEU A CA 1
ATOM 1057 C C . LEU A 1 140 ? 3.387 -13.301 14.633 1.00 94.56 140 LEU A C 1
ATOM 1059 O O . LEU A 1 140 ? 3.135 -14.104 15.532 1.00 94.56 140 LEU A O 1
ATOM 1063 N N . ILE A 1 141 ? 2.458 -12.456 14.173 1.00 95.69 141 ILE A N 1
ATOM 1064 C CA . ILE A 1 141 ? 1.061 -12.402 14.617 1.00 95.69 141 ILE A CA 1
ATOM 1065 C C . ILE A 1 141 ? 0.226 -13.412 13.817 1.00 95.69 141 ILE A C 1
ATOM 1067 O O . ILE A 1 141 ? -0.116 -13.230 12.647 1.00 95.69 141 ILE A O 1
ATOM 1071 N N . THR A 1 142 ? -0.163 -14.495 14.484 1.00 94.38 142 THR A N 1
ATOM 1072 C CA . THR A 1 142 ? -0.945 -15.589 13.888 1.00 94.38 142 THR A CA 1
ATOM 1073 C C . THR A 1 142 ? -2.422 -15.495 14.267 1.00 94.38 142 THR A C 1
ATOM 1075 O O . THR A 1 142 ? -2.802 -14.743 15.161 1.00 94.38 142 THR A O 1
ATOM 1078 N N . GLU A 1 143 ? -3.279 -16.293 13.627 1.00 91.56 143 GLU A N 1
ATOM 1079 C CA . GLU A 1 143 ? -4.706 -16.379 13.987 1.00 91.56 143 GLU A CA 1
ATOM 1080 C C . GLU A 1 143 ? -4.946 -16.939 15.397 1.00 91.56 143 GLU A C 1
ATOM 1082 O O . GLU A 1 143 ? -5.998 -16.712 15.988 1.00 91.56 143 GLU A O 1
ATOM 1087 N N . HIS A 1 144 ? -3.968 -17.660 15.949 1.00 93.06 144 HIS A N 1
ATOM 1088 C CA . HIS A 1 144 ? -4.031 -18.237 17.292 1.00 93.06 144 HIS A CA 1
ATOM 1089 C C . HIS A 1 144 ? -3.391 -17.340 18.356 1.00 93.06 144 HIS A C 1
ATOM 1091 O O . HIS A 1 144 ? -3.362 -17.708 19.531 1.00 93.06 144 HIS A O 1
ATOM 1097 N N . SER A 1 145 ? -2.858 -16.180 17.967 1.00 94.62 145 SER A N 1
ATOM 1098 C CA . SER A 1 145 ? -2.261 -15.238 18.905 1.00 94.62 145 SER A CA 1
ATOM 1099 C C . SER A 1 145 ? -3.332 -14.705 19.859 1.00 94.62 145 SER A C 1
ATOM 1101 O O . SER A 1 145 ? -4.331 -14.128 19.440 1.00 94.62 145 SER A O 1
ATOM 1103 N N . THR A 1 146 ? -3.120 -14.888 21.162 1.00 94.88 146 THR A N 1
ATOM 1104 C CA . THR A 1 146 ? -3.999 -14.351 22.217 1.00 94.88 146 THR A CA 1
ATOM 1105 C C . THR A 1 146 ? -3.490 -13.028 22.789 1.00 94.88 146 THR A C 1
ATOM 1107 O O . THR A 1 146 ? -4.225 -12.332 23.482 1.00 94.88 146 THR A O 1
ATOM 1110 N N . ALA A 1 147 ? -2.232 -12.686 22.508 1.00 96.44 147 ALA A N 1
ATOM 1111 C CA . ALA A 1 147 ? -1.578 -11.439 22.879 1.00 96.44 147 ALA A CA 1
ATOM 1112 C C . ALA A 1 147 ? -0.568 -11.045 21.790 1.00 96.44 147 ALA A C 1
ATOM 1114 O O . ALA A 1 147 ? -0.093 -11.907 21.045 1.00 96.44 147 ALA A O 1
ATOM 1115 N N . ILE A 1 148 ? -0.245 -9.753 21.718 1.00 97.56 148 ILE A N 1
ATOM 1116 C CA . ILE A 1 148 ? 0.811 -9.206 20.859 1.00 97.56 148 ILE A CA 1
ATOM 1117 C C . ILE A 1 148 ? 1.872 -8.603 21.774 1.00 97.56 148 ILE A C 1
ATOM 1119 O O . ILE A 1 148 ? 1.541 -7.816 22.663 1.00 97.56 148 ILE A O 1
ATOM 1123 N N . THR A 1 149 ? 3.131 -8.979 21.565 1.00 97.44 149 THR A N 1
ATOM 1124 C CA . THR A 1 149 ? 4.273 -8.453 22.321 1.00 97.44 149 THR A CA 1
ATOM 1125 C C . THR A 1 149 ? 5.216 -7.671 21.404 1.00 97.44 149 THR A C 1
ATOM 1127 O O . THR A 1 149 ? 5.214 -7.903 20.193 1.00 97.44 149 THR A O 1
ATOM 1130 N N . PRO A 1 150 ? 6.072 -6.779 21.939 1.00 96.88 150 PRO A N 1
ATOM 1131 C CA . PRO A 1 150 ? 7.013 -6.004 21.130 1.00 96.88 150 PRO A CA 1
ATOM 1132 C C . PRO A 1 150 ? 7.919 -6.858 20.233 1.00 96.88 150 PRO A C 1
ATOM 1134 O O . PRO A 1 150 ? 8.223 -6.478 19.111 1.00 96.88 150 PRO A O 1
ATOM 1137 N N . GLN A 1 151 ? 8.314 -8.051 20.688 1.00 95.25 151 GLN A N 1
ATOM 1138 C CA . GLN A 1 151 ? 9.188 -8.952 19.925 1.00 95.25 151 GLN A CA 1
ATOM 1139 C C . GLN A 1 151 ? 8.507 -9.531 18.678 1.00 95.25 151 GLN A C 1
ATOM 1141 O O . GLN A 1 151 ? 9.188 -10.062 17.805 1.00 95.25 151 GLN A O 1
ATOM 1146 N N . MET A 1 152 ? 7.177 -9.442 18.592 1.00 96.31 152 MET A N 1
ATOM 1147 C CA . MET A 1 152 ? 6.405 -9.864 17.425 1.00 96.31 152 MET A CA 1
ATOM 1148 C C . MET A 1 152 ? 6.381 -8.805 16.315 1.00 96.31 152 MET A C 1
ATOM 1150 O O . MET A 1 152 ? 5.903 -9.110 15.225 1.00 96.31 152 MET A O 1
ATOM 1154 N N . LEU A 1 153 ? 6.878 -7.588 16.581 1.00 95.12 153 LEU A N 1
ATOM 1155 C CA . LEU A 1 153 ? 6.784 -6.422 15.701 1.00 95.12 153 LEU A CA 1
ATOM 1156 C C . LEU A 1 153 ? 8.171 -6.012 15.167 1.00 95.12 153 LEU A C 1
ATOM 1158 O O . LEU A 1 153 ? 8.742 -5.018 15.604 1.00 95.12 153 LEU A O 1
ATOM 1162 N N . PRO A 1 154 ? 8.760 -6.746 14.206 1.00 91.69 154 PRO A N 1
ATOM 1163 C CA . PRO A 1 154 ? 10.119 -6.470 13.729 1.00 91.69 154 PRO A CA 1
ATOM 1164 C C . PRO A 1 154 ? 10.246 -5.172 12.913 1.00 91.69 154 PRO A C 1
ATOM 1166 O O . PRO A 1 154 ? 11.358 -4.757 12.598 1.00 91.69 154 PRO A O 1
ATOM 1169 N N . LEU A 1 155 ? 9.121 -4.560 12.530 1.00 92.12 155 LEU A N 1
ATOM 1170 C CA . LEU A 1 155 ? 9.056 -3.394 11.644 1.00 92.12 155 LEU A CA 1
ATOM 1171 C C . LEU A 1 155 ? 8.602 -2.109 12.359 1.00 92.12 155 LEU A C 1
ATOM 1173 O O . LEU A 1 155 ? 8.376 -1.096 11.697 1.00 92.12 155 LEU A O 1
ATOM 1177 N N . ILE A 1 156 ? 8.432 -2.142 13.686 1.00 94.75 156 ILE A N 1
ATOM 1178 C CA . ILE A 1 156 ? 8.128 -0.963 14.505 1.00 94.75 156 ILE A CA 1
ATOM 1179 C C . ILE A 1 156 ? 8.531 -1.196 15.963 1.00 94.75 156 ILE A C 1
ATOM 1181 O O . ILE A 1 156 ? 8.299 -2.262 16.524 1.00 94.75 156 ILE A O 1
ATOM 1185 N N . GLU A 1 157 ? 9.103 -0.179 16.601 1.00 95.44 157 GLU A N 1
ATOM 1186 C CA . GLU A 1 157 ? 9.419 -0.218 18.028 1.00 95.44 157 GLU A CA 1
ATOM 1187 C C . GLU A 1 157 ? 8.254 0.370 18.832 1.00 95.44 157 GLU A C 1
ATOM 1189 O O . GLU A 1 157 ? 8.030 1.577 18.819 1.00 95.44 157 GLU A O 1
ATOM 1194 N N . LEU A 1 158 ? 7.508 -0.489 19.533 1.00 96.56 158 LEU A N 1
ATOM 1195 C CA . LEU A 1 158 ? 6.417 -0.094 20.430 1.00 96.56 158 LEU A CA 1
ATOM 1196 C C . LEU A 1 158 ? 6.581 -0.756 21.799 1.00 96.56 158 LEU A C 1
ATOM 1198 O O . LEU A 1 158 ? 6.890 -1.946 21.896 1.00 96.56 158 LEU A O 1
ATOM 1202 N N . ALA A 1 159 ? 6.320 -0.013 22.872 1.00 97.06 159 ALA A N 1
ATOM 1203 C CA . ALA A 1 159 ? 6.218 -0.572 24.212 1.00 97.06 159 ALA A CA 1
ATOM 1204 C C . ALA A 1 159 ? 4.879 -1.307 24.401 1.00 97.06 159 ALA A C 1
ATOM 1206 O O . ALA A 1 159 ? 3.863 -0.951 23.804 1.00 97.06 159 ALA A O 1
ATOM 1207 N N . GLN A 1 160 ? 4.840 -2.299 25.300 1.00 97.88 160 GLN A N 1
ATOM 1208 C CA . GLN A 1 160 ? 3.620 -3.077 25.577 1.00 97.88 160 GLN A CA 1
ATOM 1209 C C . GLN A 1 160 ? 2.374 -2.206 25.856 1.00 97.88 160 GLN A C 1
ATOM 1211 O O . GLN A 1 160 ? 1.335 -2.485 25.265 1.00 97.88 160 GLN A O 1
ATOM 1216 N N . PRO A 1 161 ? 2.442 -1.110 26.646 1.00 97.81 161 PRO A N 1
ATOM 1217 C CA . PRO A 1 161 ? 1.271 -0.263 26.880 1.00 97.81 161 PRO A CA 1
ATOM 1218 C C . PRO A 1 161 ? 0.729 0.419 25.615 1.00 97.81 161 PRO A C 1
ATOM 1220 O O . PRO A 1 161 ? -0.451 0.753 25.557 1.00 97.81 161 PRO A O 1
ATOM 1223 N N . GLU A 1 162 ? 1.575 0.664 24.613 1.00 98.00 162 GLU A N 1
ATOM 1224 C CA . GLU A 1 162 ? 1.163 1.231 23.324 1.00 98.00 162 GLU A CA 1
ATOM 1225 C C . GLU A 1 162 ? 0.471 0.169 22.466 1.00 98.00 162 GLU A C 1
ATOM 1227 O O . GLU A 1 162 ? -0.570 0.440 21.871 1.00 98.00 162 GLU A O 1
ATOM 1232 N N . ILE A 1 163 ? 0.988 -1.062 22.477 1.00 97.75 163 ILE A N 1
ATOM 1233 C CA . ILE A 1 163 ? 0.359 -2.212 21.816 1.00 97.75 163 ILE A CA 1
ATOM 1234 C C . ILE A 1 163 ? -1.021 -2.482 22.423 1.00 97.75 163 ILE A C 1
ATOM 1236 O O . ILE A 1 163 ? -1.996 -2.639 21.692 1.00 97.75 163 ILE A O 1
ATOM 1240 N N . ASP A 1 164 ? -1.136 -2.466 23.750 1.00 97.44 164 ASP A N 1
ATOM 1241 C CA . ASP A 1 164 ? -2.408 -2.682 24.444 1.00 97.44 164 ASP A CA 1
ATOM 1242 C C . ASP A 1 164 ? -3.436 -1.593 24.087 1.00 97.44 164 ASP A C 1
ATOM 1244 O O . ASP A 1 164 ? -4.622 -1.888 23.907 1.00 97.44 164 ASP A O 1
ATOM 1248 N N . ARG A 1 165 ? -2.988 -0.338 23.914 1.00 96.50 165 ARG A N 1
ATOM 1249 C CA . ARG A 1 165 ? -3.836 0.751 23.399 1.00 96.50 165 ARG A CA 1
ATOM 1250 C C . ARG A 1 165 ? -4.310 0.461 21.984 1.00 96.50 165 ARG A C 1
ATOM 1252 O O . ARG A 1 165 ? -5.508 0.562 21.746 1.00 96.50 165 ARG A O 1
ATOM 1259 N N . ILE A 1 166 ? -3.415 0.070 21.074 1.00 96.56 166 ILE A N 1
ATOM 1260 C CA . ILE A 1 166 ? -3.790 -0.307 19.703 1.00 96.56 166 ILE A CA 1
ATOM 1261 C C . ILE A 1 166 ? -4.856 -1.404 19.742 1.00 96.56 166 ILE A C 1
ATOM 1263 O O . ILE A 1 166 ? -5.932 -1.235 19.170 1.00 96.56 166 ILE A O 1
ATOM 1267 N N . VAL A 1 167 ? -4.603 -2.494 20.469 1.00 97.12 167 VAL A N 1
ATOM 1268 C CA . VAL A 1 167 ? -5.521 -3.635 20.592 1.00 97.12 167 VAL A CA 1
ATOM 1269 C C . VAL A 1 167 ? -6.902 -3.200 21.087 1.00 97.12 167 VAL A C 1
ATOM 1271 O O . VAL A 1 167 ? -7.908 -3.661 20.550 1.00 97.12 167 VAL A O 1
ATOM 1274 N N . ALA A 1 168 ? -6.973 -2.285 22.058 1.00 95.75 168 ALA A N 1
ATOM 1275 C CA . ALA A 1 168 ? -8.237 -1.774 22.589 1.00 95.75 168 ALA A CA 1
ATOM 1276 C C . ALA A 1 168 ? -9.066 -0.974 21.566 1.00 95.75 168 ALA A C 1
ATOM 1278 O O . ALA A 1 168 ? -10.280 -0.838 21.732 1.00 95.75 168 ALA A O 1
ATOM 1279 N N . THR A 1 169 ? -8.434 -0.448 20.514 1.00 94.00 169 THR A N 1
ATOM 1280 C CA . THR A 1 169 ? -9.121 0.285 19.441 1.00 94.00 169 THR A CA 1
ATOM 1281 C C . THR A 1 169 ? -9.644 -0.624 18.322 1.00 94.00 169 THR A C 1
ATOM 1283 O O . THR A 1 169 ? -10.536 -0.222 17.577 1.00 94.00 169 THR A O 1
ATOM 1286 N N . VAL A 1 170 ? -9.146 -1.860 18.207 1.00 94.81 170 VAL A N 1
ATOM 1287 C CA . VAL A 1 170 ? -9.496 -2.771 17.107 1.00 94.81 170 VAL A CA 1
ATOM 1288 C C . VAL A 1 170 ? -10.736 -3.608 17.457 1.00 94.81 170 VAL A C 1
ATOM 1290 O O . VAL A 1 170 ? -10.737 -4.318 18.468 1.00 94.81 170 VAL A O 1
ATOM 1293 N N . PRO A 1 171 ? -11.796 -3.612 16.622 1.00 92.06 171 PRO A N 1
ATOM 1294 C CA . PRO A 1 171 ? -12.934 -4.511 16.802 1.00 92.06 171 PRO A CA 1
ATOM 1295 C C . PRO A 1 171 ? -12.488 -5.978 16.784 1.00 92.06 171 PRO A C 1
ATOM 1297 O O . PRO A 1 171 ? -11.844 -6.412 15.835 1.00 92.06 171 PRO A O 1
ATOM 1300 N N . GLY A 1 172 ? -12.832 -6.747 17.820 1.00 93.94 172 GLY A N 1
ATOM 1301 C CA . GLY A 1 172 ? -12.359 -8.130 17.985 1.00 93.94 172 GLY A CA 1
ATOM 1302 C C . GLY A 1 172 ? -10.967 -8.259 18.623 1.00 93.94 172 GLY A C 1
ATOM 1303 O O . GLY A 1 172 ? -10.494 -9.379 18.815 1.00 93.94 172 GLY A O 1
ATOM 1304 N N . GLY A 1 173 ? -10.332 -7.140 18.991 1.00 95.94 173 GLY A N 1
ATOM 1305 C CA . GLY A 1 173 ? -9.039 -7.101 19.670 1.00 95.94 173 GLY A CA 1
ATOM 1306 C C . GLY A 1 173 ? -7.945 -7.823 18.884 1.00 95.94 173 GLY A C 1
ATOM 1307 O O . GLY A 1 173 ? -7.899 -7.757 17.657 1.00 95.94 173 GLY A O 1
ATOM 1308 N N . VAL A 1 174 ? -7.090 -8.562 19.597 1.00 97.38 174 VAL A N 1
ATOM 1309 C CA . VAL A 1 174 ? -5.970 -9.318 19.007 1.00 97.38 174 VAL A CA 1
ATOM 1310 C C . VAL A 1 174 ? -6.429 -10.258 17.891 1.00 97.38 174 VAL A C 1
ATOM 1312 O O . VAL A 1 174 ? -5.764 -10.353 16.864 1.00 97.38 174 VAL A O 1
ATOM 1315 N N . GLY A 1 175 ? -7.590 -10.902 18.048 1.00 96.88 175 GLY A N 1
ATOM 1316 C CA . GLY A 1 175 ? -8.095 -11.875 17.077 1.00 96.88 175 GLY A CA 1
ATOM 1317 C C . GLY A 1 175 ? -8.391 -11.280 15.698 1.00 96.88 175 GLY A C 1
ATOM 1318 O O . GLY A 1 175 ? -8.421 -12.015 14.714 1.00 96.88 175 GLY A O 1
ATOM 1319 N N . ASN A 1 176 ? -8.576 -9.960 15.602 1.00 97.25 176 ASN A N 1
ATOM 1320 C CA . ASN A 1 176 ? -8.766 -9.273 14.330 1.00 97.25 176 ASN A CA 1
ATOM 1321 C C . ASN A 1 176 ? -7.508 -8.541 13.843 1.00 97.25 176 ASN A C 1
ATOM 1323 O O . ASN A 1 176 ? -7.553 -7.915 12.792 1.00 97.25 176 ASN A O 1
ATOM 1327 N N . ILE A 1 177 ? -6.379 -8.611 14.548 1.00 97.81 177 ILE A N 1
ATOM 1328 C CA . ILE A 1 177 ? -5.127 -8.002 14.091 1.00 97.81 177 ILE A CA 1
ATOM 1329 C C . ILE A 1 177 ? -4.352 -9.029 13.268 1.00 97.81 177 ILE A C 1
ATOM 1331 O O . ILE A 1 177 ? -4.096 -10.154 13.705 1.00 97.81 177 ILE A O 1
ATOM 1335 N N . GLN A 1 178 ? -4.000 -8.640 12.047 1.00 97.06 178 GLN A N 1
ATOM 1336 C CA . GLN A 1 178 ? -3.089 -9.394 11.200 1.00 97.06 178 GLN A CA 1
ATOM 1337 C C . GLN A 1 178 ? -1.651 -8.937 11.388 1.00 97.06 178 GLN A C 1
ATOM 1339 O O . GLN A 1 178 ? -0.775 -9.789 11.446 1.00 97.06 178 GLN A O 1
ATOM 1344 N N . ASP A 1 179 ? -1.400 -7.629 11.439 1.00 97.00 179 ASP A N 1
ATOM 1345 C CA . ASP A 1 179 ? -0.043 -7.091 11.516 1.00 97.00 179 ASP A CA 1
ATOM 1346 C C . ASP A 1 179 ? -0.024 -5.666 12.086 1.00 97.00 179 ASP A C 1
ATOM 1348 O O . ASP A 1 179 ? -1.041 -4.963 12.037 1.00 97.00 179 ASP A O 1
ATOM 1352 N N . ILE A 1 180 ? 1.130 -5.248 12.610 1.00 96.94 180 ILE A N 1
ATOM 1353 C CA . ILE A 1 180 ? 1.392 -3.886 13.086 1.00 96.94 180 ILE A CA 1
ATOM 1354 C C . ILE A 1 180 ? 2.803 -3.471 12.662 1.00 96.94 180 ILE A C 1
ATOM 1356 O O . ILE A 1 180 ? 3.785 -4.121 13.019 1.00 96.94 180 ILE A O 1
ATOM 1360 N N . TYR A 1 181 ? 2.917 -2.361 11.937 1.00 95.94 181 TYR A N 1
ATOM 1361 C CA . TYR A 1 181 ? 4.206 -1.845 11.470 1.00 95.94 181 TYR A CA 1
ATOM 1362 C C . TYR A 1 181 ? 4.175 -0.331 11.242 1.00 95.94 181 TYR A C 1
ATOM 1364 O O . TYR A 1 181 ? 3.110 0.285 11.205 1.00 95.94 181 TYR A O 1
ATOM 1372 N N . GLY A 1 182 ? 5.352 0.285 11.118 1.00 95.12 182 GLY A N 1
ATOM 1373 C CA . GLY A 1 182 ? 5.487 1.733 10.964 1.00 95.12 182 GLY A CA 1
ATOM 1374 C C . GLY A 1 182 ? 4.897 2.260 9.658 1.00 95.12 182 GLY A C 1
ATOM 1375 O O . GLY A 1 182 ? 4.754 1.538 8.664 1.00 95.12 182 GLY A O 1
ATOM 1376 N N . LEU A 1 183 ? 4.551 3.544 9.649 1.00 93.38 183 LEU A N 1
ATOM 1377 C CA . LEU A 1 183 ? 4.198 4.247 8.420 1.00 93.38 183 LEU A CA 1
ATOM 1378 C C . LEU A 1 183 ? 5.441 4.409 7.529 1.00 93.38 183 LEU A C 1
ATOM 1380 O O . LEU A 1 183 ? 6.572 4.521 7.998 1.00 93.38 183 LEU A O 1
ATOM 1384 N N . SER A 1 184 ? 5.232 4.401 6.213 1.00 91.62 184 SER A N 1
ATOM 1385 C CA . SER A 1 184 ? 6.256 4.874 5.278 1.00 91.62 184 SER A CA 1
ATOM 1386 C C . SER A 1 184 ? 6.328 6.409 5.300 1.00 91.62 184 SER A C 1
ATOM 1388 O O . SER A 1 184 ? 5.315 7.054 5.575 1.00 91.62 184 SER A O 1
ATOM 1390 N N . PRO A 1 185 ? 7.453 7.026 4.889 1.00 90.50 185 PRO A N 1
ATOM 1391 C CA . PRO A 1 185 ? 7.587 8.486 4.891 1.00 90.50 185 PRO A CA 1
ATOM 1392 C C . PRO A 1 185 ? 6.488 9.228 4.113 1.00 90.50 185 PRO A C 1
ATOM 1394 O O . PRO A 1 185 ? 6.079 10.324 4.489 1.00 90.50 185 PRO A O 1
ATOM 1397 N N . LEU A 1 186 ? 5.985 8.632 3.023 1.00 90.12 186 LEU A N 1
ATOM 1398 C CA . LEU A 1 186 ? 4.865 9.200 2.270 1.00 90.12 186 LEU A CA 1
ATOM 1399 C C . LEU A 1 186 ? 3.563 9.153 3.078 1.00 90.12 186 LEU A C 1
ATOM 1401 O O . LEU A 1 186 ? 2.798 10.114 3.062 1.00 90.12 186 LEU A O 1
ATOM 1405 N N . GLN A 1 187 ? 3.314 8.050 3.784 1.00 92.19 187 GLN A N 1
ATOM 1406 C CA . GLN A 1 187 ? 2.132 7.904 4.630 1.00 92.19 187 GLN A CA 1
ATOM 1407 C C . GLN A 1 187 ? 2.183 8.856 5.827 1.00 92.19 187 GLN A C 1
ATOM 1409 O O . GLN A 1 187 ? 1.157 9.456 6.134 1.00 92.19 187 GLN A O 1
ATOM 1414 N N . ASP A 1 188 ? 3.353 9.065 6.442 1.00 91.00 188 ASP A N 1
ATOM 1415 C CA . ASP A 1 188 ? 3.531 10.079 7.492 1.00 91.00 188 ASP A CA 1
ATOM 1416 C C . ASP A 1 188 ? 3.184 11.481 6.981 1.00 91.00 188 ASP A C 1
ATOM 1418 O O . ASP A 1 188 ? 2.448 12.223 7.633 1.00 91.00 188 ASP A O 1
ATOM 1422 N N . GLY A 1 189 ? 3.660 11.834 5.782 1.00 90.00 189 GLY A N 1
ATOM 1423 C CA . GLY A 1 189 ? 3.331 13.110 5.144 1.00 90.00 189 GLY A CA 1
ATOM 1424 C C . GLY A 1 189 ? 1.829 13.273 4.888 1.00 90.00 189 GLY A C 1
ATOM 1425 O O . GLY A 1 189 ? 1.257 14.319 5.196 1.00 90.00 189 GLY A O 1
ATOM 1426 N N . ILE A 1 190 ? 1.173 12.229 4.375 1.00 90.75 190 ILE A N 1
ATOM 1427 C CA . ILE A 1 190 ? -0.280 12.219 4.146 1.00 90.75 190 ILE A CA 1
ATOM 1428 C C . ILE A 1 190 ? -1.042 12.380 5.470 1.00 90.75 190 ILE A C 1
ATOM 1430 O O . ILE A 1 190 ? -1.929 13.231 5.560 1.00 90.75 190 ILE A O 1
ATOM 1434 N N . LEU A 1 191 ? -0.672 11.626 6.512 1.00 89.69 191 LEU A N 1
ATOM 1435 C CA . LEU A 1 191 ? -1.295 11.713 7.836 1.00 89.69 191 LEU A CA 1
ATOM 1436 C C . LEU A 1 191 ? -1.132 13.113 8.440 1.00 89.69 191 LEU A C 1
ATOM 1438 O O . LEU A 1 191 ? -2.088 13.685 8.955 1.00 89.69 191 LEU A O 1
ATOM 1442 N N . PHE A 1 192 ? 0.057 13.701 8.336 1.00 89.81 192 PHE A N 1
ATOM 1443 C CA . PHE A 1 192 ? 0.317 15.056 8.814 1.00 89.81 192 PHE A CA 1
ATOM 1444 C C . PHE A 1 192 ? -0.610 16.093 8.163 1.00 89.81 192 PHE A C 1
ATOM 1446 O O . PHE A 1 192 ? -1.205 16.926 8.849 1.00 89.81 192 PHE A O 1
ATOM 1453 N N . HIS A 1 193 ? -0.779 16.028 6.843 1.00 88.12 193 HIS A N 1
ATOM 1454 C CA . HIS A 1 193 ? -1.677 16.922 6.116 1.00 88.12 193 HIS A CA 1
ATOM 1455 C C . HIS A 1 193 ? -3.150 16.706 6.468 1.00 88.12 193 HIS A C 1
ATOM 1457 O O . HIS A 1 193 ? -3.879 17.691 6.584 1.00 88.12 193 HIS A O 1
ATOM 1463 N N . HIS A 1 194 ? -3.573 15.457 6.681 1.00 87.38 194 HIS A N 1
ATOM 1464 C CA . HIS A 1 194 ? -4.906 15.146 7.195 1.00 87.38 194 HIS A CA 1
ATOM 1465 C C . HIS A 1 194 ? -5.146 15.829 8.552 1.00 87.38 194 HIS A C 1
ATOM 1467 O O . HIS A 1 194 ? -6.144 16.523 8.726 1.00 87.38 194 HIS A O 1
ATOM 1473 N N . LEU A 1 195 ? -4.200 15.708 9.492 1.00 88.06 195 LEU A N 1
ATOM 1474 C CA . LEU A 1 195 ? -4.316 16.286 10.838 1.00 88.06 195 LEU A CA 1
ATOM 1475 C C . LEU A 1 195 ? -4.325 17.824 10.851 1.00 88.06 195 LEU A C 1
ATOM 1477 O O . LEU A 1 195 ? -4.904 18.430 11.751 1.00 88.06 195 LEU A O 1
ATOM 1481 N N . LEU A 1 196 ? -3.689 18.467 9.869 1.00 89.44 196 LEU A N 1
ATOM 1482 C CA . LEU A 1 196 ? -3.690 19.927 9.727 1.00 89.44 196 LEU A CA 1
ATOM 1483 C C . LEU A 1 196 ? -4.898 20.475 8.962 1.00 89.44 196 LEU A C 1
ATOM 1485 O O . LEU A 1 196 ? -5.145 21.686 8.989 1.00 89.44 196 LEU A O 1
ATOM 1489 N N . ALA A 1 197 ? -5.628 19.626 8.241 1.00 84.69 197 ALA A N 1
ATOM 1490 C CA . ALA A 1 197 ? -6.723 20.072 7.404 1.00 84.69 197 ALA A CA 1
ATOM 1491 C C . ALA A 1 197 ? -7.885 20.589 8.268 1.00 84.69 197 ALA A C 1
ATOM 1493 O O . ALA A 1 197 ? -8.472 19.882 9.080 1.00 84.69 197 ALA A O 1
ATOM 1494 N N . SER A 1 198 ? -8.246 21.858 8.075 1.00 79.06 198 SER A N 1
ATOM 1495 C CA . SER A 1 198 ? -9.364 22.491 8.790 1.00 79.06 198 SER A CA 1
ATOM 1496 C C . SER A 1 198 ? -10.720 22.270 8.111 1.00 79.06 198 SER A C 1
ATOM 1498 O O . SER A 1 198 ? -11.764 22.531 8.711 1.00 79.06 198 SER A O 1
ATOM 1500 N N . ARG A 1 199 ? -10.724 21.818 6.849 1.00 80.56 199 ARG A N 1
ATOM 1501 C CA . ARG A 1 199 ? -11.926 21.555 6.048 1.00 80.56 199 ARG A CA 1
ATOM 1502 C C . ARG A 1 199 ? -11.702 20.381 5.101 1.00 80.56 199 ARG A C 1
ATOM 1504 O O . ARG A 1 199 ? -11.001 20.531 4.106 1.00 80.56 199 ARG A O 1
ATOM 1511 N N . GLY A 1 200 ? -12.382 19.271 5.376 1.00 79.88 200 GLY A N 1
ATOM 1512 C CA . GLY A 1 200 ? -12.262 18.047 4.583 1.00 79.88 200 GLY A CA 1
ATOM 1513 C C . GLY A 1 200 ? -10.861 17.436 4.653 1.00 79.88 200 GLY A C 1
ATOM 1514 O O . GLY A 1 200 ? -9.990 17.943 5.353 1.00 79.88 200 GLY A O 1
ATOM 1515 N N . ASP A 1 201 ? -10.660 16.347 3.919 1.00 84.94 201 ASP A N 1
ATOM 1516 C CA . ASP A 1 201 ? -9.364 15.681 3.795 1.00 84.94 201 ASP A CA 1
ATOM 1517 C C . ASP A 1 201 ? -8.819 15.896 2.368 1.00 84.94 201 ASP A C 1
ATOM 1519 O O . ASP A 1 201 ? -9.511 15.546 1.405 1.00 84.94 201 ASP A O 1
ATOM 1523 N N . PRO A 1 202 ? -7.613 16.478 2.200 1.00 81.75 202 PRO A N 1
ATOM 1524 C CA . PRO A 1 202 ? -7.027 16.744 0.884 1.00 81.75 202 PRO A CA 1
ATOM 1525 C C . PRO A 1 202 ? -6.718 15.480 0.069 1.00 81.75 202 PRO A C 1
ATOM 1527 O O . PRO A 1 202 ? -6.559 15.575 -1.147 1.00 81.75 202 PRO A O 1
ATOM 1530 N N . TYR A 1 203 ? -6.637 14.315 0.713 1.00 85.88 203 TYR A N 1
ATOM 1531 C CA . TYR A 1 203 ? -6.368 13.029 0.070 1.00 85.88 203 TYR A CA 1
ATOM 1532 C C . TYR A 1 203 ? -7.619 12.156 -0.079 1.00 85.88 203 TYR A C 1
ATOM 1534 O O . TYR A 1 203 ? -7.515 11.004 -0.504 1.00 85.88 203 TYR A O 1
ATOM 1542 N N . LEU A 1 204 ? -8.811 12.690 0.215 1.00 86.56 204 LEU A N 1
ATOM 1543 C CA . LEU A 1 204 ? -10.061 11.972 -0.007 1.00 86.56 204 LEU A CA 1
ATOM 1544 C C . LEU A 1 204 ? -10.349 11.838 -1.507 1.00 86.56 204 LEU A C 1
ATOM 1546 O O . LEU A 1 204 ? -10.612 12.817 -2.205 1.00 86.56 204 LEU A O 1
ATOM 1550 N N . LEU A 1 205 ? -10.361 10.598 -1.989 1.00 87.06 205 LEU A N 1
ATOM 1551 C CA . LEU A 1 205 ? -10.797 10.267 -3.340 1.00 87.06 205 LEU A CA 1
ATOM 1552 C C . LEU A 1 205 ? -12.280 9.903 -3.323 1.00 87.06 205 LEU A C 1
ATOM 1554 O O . LEU A 1 205 ? -12.688 8.950 -2.661 1.00 87.06 205 LEU A O 1
ATOM 1558 N N . VAL A 1 206 ? -13.079 10.647 -4.085 1.00 86.62 206 VAL A N 1
ATOM 1559 C CA . VAL A 1 206 ? -14.513 10.393 -4.248 1.00 86.62 206 VAL A CA 1
ATOM 1560 C C . VAL A 1 206 ? -14.776 9.958 -5.681 1.00 86.62 206 VAL A C 1
ATOM 1562 O O . VAL A 1 206 ? -14.386 10.636 -6.630 1.00 86.62 206 VAL A O 1
ATOM 1565 N N . SER A 1 207 ? -15.472 8.834 -5.828 1.00 88.19 207 SER A N 1
ATOM 1566 C CA . SER A 1 207 ? -15.983 8.351 -7.107 1.00 88.19 207 SER A CA 1
ATOM 1567 C C . SER A 1 207 ? -17.496 8.202 -7.022 1.00 88.19 207 SER A C 1
ATOM 1569 O O . SER A 1 207 ? -18.025 7.773 -5.997 1.00 88.19 207 SER A O 1
ATOM 1571 N N . GLN A 1 208 ? -18.192 8.573 -8.093 1.00 89.62 208 GLN A N 1
ATOM 1572 C CA . GLN A 1 208 ? -19.642 8.451 -8.191 1.00 89.62 208 GLN A CA 1
ATOM 1573 C C . GLN A 1 208 ? -19.989 7.460 -9.292 1.00 89.62 208 GLN A C 1
ATOM 1575 O O . GLN A 1 208 ? -19.455 7.530 -10.400 1.00 89.62 208 GLN A O 1
ATOM 1580 N N . MET A 1 209 ? -20.897 6.540 -8.982 1.00 89.62 209 MET A N 1
ATOM 1581 C CA . MET A 1 209 ? -21.361 5.518 -9.911 1.00 89.62 209 MET A CA 1
ATOM 1582 C C . MET A 1 209 ? -22.884 5.438 -9.861 1.00 89.62 209 MET A C 1
ATOM 1584 O O . MET A 1 209 ? -23.487 5.565 -8.797 1.00 89.62 209 MET A O 1
ATOM 1588 N N . ALA A 1 210 ? -23.497 5.224 -11.023 1.00 91.31 210 ALA A N 1
ATOM 1589 C CA . ALA A 1 210 ? -24.924 4.973 -11.143 1.00 91.31 210 ALA A CA 1
ATOM 1590 C C . ALA A 1 210 ? -25.153 3.493 -11.457 1.00 91.31 210 ALA A C 1
ATOM 1592 O O . ALA A 1 210 ? -24.436 2.899 -12.264 1.00 91.31 210 ALA A O 1
ATOM 1593 N N . PHE A 1 211 ? -26.179 2.917 -10.840 1.00 91.62 211 PHE A N 1
ATOM 1594 C CA . PHE A 1 211 ? -26.571 1.526 -11.033 1.00 91.62 211 PHE A CA 1
ATOM 1595 C C . PHE A 1 211 ? -27.984 1.478 -11.607 1.00 91.62 211 PHE A C 1
ATOM 1597 O O . PHE A 1 211 ? -28.828 2.295 -11.247 1.00 91.62 211 PHE A O 1
ATOM 1604 N N . ALA A 1 212 ? -28.236 0.527 -12.508 1.00 92.00 212 ALA A N 1
ATOM 1605 C CA . ALA A 1 212 ? -29.536 0.392 -13.168 1.00 92.00 212 ALA A CA 1
ATOM 1606 C C . ALA A 1 212 ? -30.664 0.040 -12.184 1.00 92.00 212 ALA A C 1
ATOM 1608 O O . ALA A 1 212 ? -31.800 0.479 -12.350 1.00 92.00 212 ALA A O 1
ATOM 1609 N N . ASP A 1 213 ? -30.339 -0.750 -11.162 1.00 92.25 213 ASP A N 1
ATOM 1610 C CA . ASP A 1 213 ? -31.262 -1.200 -10.132 1.00 92.25 213 ASP A CA 1
ATOM 1611 C C . ASP A 1 213 ? -30.518 -1.521 -8.828 1.00 92.25 213 ASP A C 1
ATOM 1613 O O . ASP A 1 213 ? -29.283 -1.597 -8.776 1.00 92.25 213 ASP A O 1
ATOM 1617 N N . ARG A 1 214 ? -31.298 -1.729 -7.764 1.00 90.81 214 ARG A N 1
ATOM 1618 C CA . ARG A 1 214 ? -30.794 -2.044 -6.425 1.00 90.81 214 ARG A CA 1
ATOM 1619 C C . ARG A 1 214 ? -30.041 -3.377 -6.369 1.00 90.81 214 ARG A C 1
ATOM 1621 O O . ARG A 1 214 ? -29.032 -3.471 -5.679 1.00 90.81 214 ARG A O 1
ATOM 1628 N N . GLY A 1 215 ? -30.475 -4.385 -7.122 1.00 94.69 215 GLY A N 1
ATOM 1629 C CA . GLY A 1 215 ? -29.829 -5.697 -7.130 1.00 94.69 215 GLY A CA 1
ATOM 1630 C C . GLY A 1 215 ? -28.425 -5.658 -7.740 1.00 94.69 215 GLY A C 1
ATOM 1631 O O . GLY A 1 215 ? -27.532 -6.374 -7.287 1.00 94.69 215 GLY A O 1
ATOM 1632 N N . LEU A 1 216 ? -28.194 -4.821 -8.757 1.00 94.25 216 LEU A N 1
ATOM 1633 C CA . LEU A 1 216 ? -26.855 -4.593 -9.303 1.00 94.25 216 LEU A CA 1
ATOM 1634 C C . LEU A 1 216 ? -25.952 -3.858 -8.307 1.00 94.25 216 LEU A C 1
ATOM 1636 O O . LEU A 1 216 ? -24.792 -4.245 -8.169 1.00 94.25 216 LEU A O 1
ATOM 1640 N N . LEU A 1 217 ? -26.480 -2.853 -7.601 1.00 94.62 217 LEU A N 1
ATOM 1641 C CA . LEU A 1 217 ? -25.758 -2.174 -6.522 1.00 94.62 217 LEU A CA 1
ATOM 1642 C C . LEU A 1 217 ? -25.332 -3.168 -5.432 1.00 94.62 217 LEU A C 1
ATOM 1644 O O . LEU A 1 217 ? -24.170 -3.188 -5.047 1.00 94.62 217 LEU A O 1
ATOM 1648 N N . GLU A 1 218 ? -26.226 -4.043 -4.976 1.00 95.19 218 GLU A N 1
ATOM 1649 C CA . GLU A 1 218 ? -25.913 -5.032 -3.934 1.00 95.19 218 GLU A CA 1
ATOM 1650 C C . GLU A 1 218 ? -24.832 -6.028 -4.373 1.00 95.19 218 GLU A C 1
ATOM 1652 O O . GLU A 1 218 ? -23.897 -6.303 -3.620 1.00 95.19 218 GLU A O 1
ATOM 1657 N N . ARG A 1 219 ? -24.893 -6.519 -5.621 1.00 97.38 219 ARG A N 1
ATOM 1658 C CA . ARG A 1 219 ? -23.821 -7.363 -6.183 1.00 97.38 219 ARG A CA 1
ATOM 1659 C C . ARG A 1 219 ? -22.493 -6.617 -6.267 1.00 97.38 219 ARG A C 1
ATOM 1661 O O . ARG A 1 219 ? -21.449 -7.204 -5.993 1.00 97.38 219 ARG A O 1
ATOM 1668 N N . TYR A 1 220 ? -22.532 -5.343 -6.645 1.00 96.25 220 TYR A N 1
ATOM 1669 C CA . TYR A 1 220 ? -21.349 -4.498 -6.703 1.00 96.25 220 TYR A CA 1
ATOM 1670 C C . TYR A 1 220 ? -20.734 -4.291 -5.312 1.00 96.25 220 TYR A C 1
ATOM 1672 O O . TYR A 1 220 ? -19.542 -4.528 -5.146 1.00 96.25 220 TYR A O 1
ATOM 1680 N N . LEU A 1 221 ? -21.535 -3.946 -4.301 1.00 95.56 221 LEU A N 1
ATOM 1681 C CA . LEU A 1 221 ? -21.080 -3.805 -2.912 1.00 95.56 221 LEU A CA 1
ATOM 1682 C C . LEU A 1 221 ? -20.490 -5.117 -2.374 1.00 95.56 221 LEU A C 1
ATOM 1684 O O . LEU A 1 221 ? -19.439 -5.105 -1.738 1.00 95.56 221 LEU A O 1
ATOM 1688 N N . GLY A 1 222 ? -21.102 -6.260 -2.700 1.00 96.94 222 GLY A N 1
ATOM 1689 C CA . GLY A 1 222 ? -20.548 -7.576 -2.374 1.00 96.94 222 GLY A CA 1
ATOM 1690 C C . GLY A 1 222 ? -19.192 -7.842 -3.038 1.00 96.94 222 GLY A C 1
ATOM 1691 O O . GLY A 1 222 ? -18.299 -8.407 -2.409 1.00 96.94 222 GLY A O 1
ATOM 1692 N N . ALA A 1 223 ? -19.000 -7.406 -4.286 1.00 97.69 223 ALA A N 1
ATOM 1693 C CA . ALA A 1 223 ? -17.708 -7.498 -4.965 1.00 97.69 223 ALA A CA 1
ATOM 1694 C C . ALA A 1 223 ? -16.664 -6.560 -4.337 1.00 97.69 223 ALA A C 1
ATOM 1696 O O . ALA A 1 223 ? -15.522 -6.965 -4.139 1.00 97.69 223 ALA A O 1
ATOM 1697 N N . VAL A 1 224 ? -17.051 -5.337 -3.964 1.00 96.12 224 VAL A N 1
ATOM 1698 C CA . VAL A 1 224 ? -16.177 -4.400 -3.241 1.00 96.12 224 VAL A CA 1
ATOM 1699 C C . VAL A 1 224 ? -15.734 -4.991 -1.904 1.00 96.12 224 VAL A C 1
ATOM 1701 O O . VAL A 1 224 ? -14.546 -4.945 -1.601 1.00 96.12 224 VAL A O 1
ATOM 1704 N N . GLN A 1 225 ? -16.639 -5.610 -1.139 1.00 97.38 225 GLN A N 1
ATOM 1705 C CA . GLN A 1 225 ? -16.276 -6.287 0.111 1.00 97.38 225 GLN A CA 1
ATOM 1706 C C . GLN A 1 225 ? -15.223 -7.380 -0.120 1.00 97.38 225 GLN A C 1
ATOM 1708 O O . GLN A 1 225 ? -14.252 -7.456 0.623 1.00 97.38 225 GLN A O 1
ATOM 1713 N N . GLN A 1 226 ? -15.342 -8.177 -1.188 1.00 97.44 226 GLN A N 1
ATOM 1714 C CA . GLN A 1 226 ? -14.323 -9.183 -1.521 1.00 97.44 226 GLN A CA 1
ATOM 1715 C C . GLN A 1 226 ? -12.962 -8.557 -1.858 1.00 97.44 226 GLN A C 1
ATOM 1717 O O . GLN A 1 226 ? -11.920 -9.132 -1.542 1.00 97.44 226 GLN A O 1
ATOM 1722 N N . VAL A 1 227 ? -12.950 -7.381 -2.496 1.00 97.00 227 VAL A N 1
ATOM 1723 C CA . VAL A 1 227 ? -11.714 -6.626 -2.752 1.00 97.00 227 VAL A CA 1
ATOM 1724 C C . VAL A 1 227 ? -11.111 -6.128 -1.434 1.00 97.00 227 VAL A C 1
ATOM 1726 O O . VAL A 1 227 ? -9.902 -6.262 -1.249 1.00 97.00 227 VAL A O 1
ATOM 1729 N N . VAL A 1 228 ? -11.929 -5.629 -0.500 1.00 95.62 228 VAL A N 1
ATOM 1730 C CA . VAL A 1 228 ? -11.485 -5.241 0.853 1.00 95.62 228 VAL A CA 1
ATOM 1731 C C . VAL A 1 228 ? -10.876 -6.436 1.592 1.00 95.62 228 VAL A C 1
ATOM 1733 O O . VAL A 1 228 ? -9.756 -6.338 2.087 1.00 95.62 228 VAL A O 1
ATOM 1736 N N . ASP A 1 229 ? -11.556 -7.585 1.596 1.00 95.25 229 ASP A N 1
ATOM 1737 C CA . ASP A 1 229 ? -11.087 -8.805 2.266 1.00 95.25 229 ASP A CA 1
ATOM 1738 C C . ASP A 1 229 ? -9.750 -9.298 1.691 1.00 95.25 229 ASP A C 1
ATOM 1740 O O . ASP A 1 229 ? -8.880 -9.784 2.415 1.00 95.25 229 ASP A O 1
ATOM 1744 N N . ARG A 1 230 ? -9.5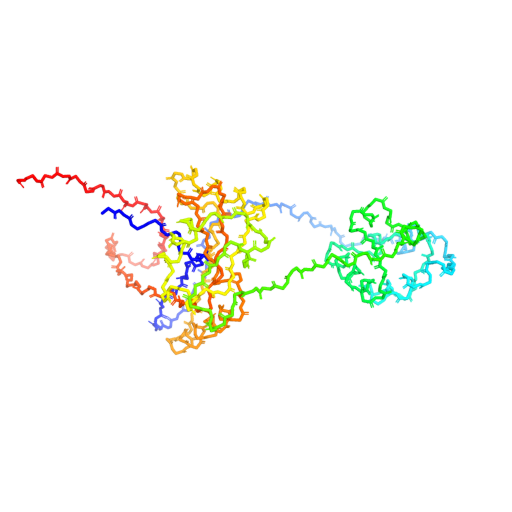66 -9.156 0.373 1.00 95.75 230 ARG A N 1
ATOM 1745 C CA . ARG A 1 230 ? -8.371 -9.615 -0.341 1.00 95.75 230 ARG A CA 1
ATOM 1746 C C . ARG A 1 230 ? -7.144 -8.732 -0.117 1.00 95.75 230 ARG A C 1
ATOM 1748 O O . ARG A 1 230 ? -6.029 -9.246 -0.196 1.00 95.75 230 ARG A O 1
ATOM 1755 N N . HIS A 1 231 ? -7.321 -7.426 0.067 1.00 95.19 231 HIS A N 1
ATOM 1756 C CA . HIS A 1 231 ? -6.224 -6.461 0.010 1.00 95.19 231 HIS A CA 1
ATOM 1757 C C . HIS A 1 231 ? -5.998 -5.770 1.354 1.00 95.19 231 HIS A C 1
ATOM 1759 O O . HIS A 1 231 ? -6.766 -4.899 1.745 1.00 95.19 231 HIS A O 1
ATOM 1765 N N . ASP A 1 232 ? -4.876 -6.092 2.002 1.00 95.06 232 ASP A N 1
ATOM 1766 C CA . ASP A 1 232 ? -4.449 -5.570 3.309 1.00 95.06 232 ASP A CA 1
ATOM 1767 C C . ASP A 1 232 ? -4.596 -4.051 3.414 1.00 95.06 232 ASP A C 1
ATOM 1769 O O . ASP A 1 232 ? -5.165 -3.556 4.379 1.00 95.06 232 ASP A O 1
ATOM 1773 N N . ILE A 1 233 ? -4.190 -3.317 2.374 1.00 93.38 233 ILE A N 1
ATOM 1774 C CA . ILE A 1 233 ? -4.249 -1.850 2.350 1.00 93.38 233 ILE A CA 1
ATOM 1775 C C . ILE A 1 233 ? -5.661 -1.282 2.570 1.00 93.38 233 ILE A C 1
ATOM 1777 O O . ILE A 1 233 ? -5.795 -0.208 3.143 1.00 93.38 233 ILE A O 1
ATOM 1781 N N . LEU A 1 234 ? -6.711 -1.997 2.153 1.00 95.44 234 LEU A N 1
ATOM 1782 C CA . LEU A 1 234 ? -8.106 -1.560 2.294 1.00 95.44 234 LEU A CA 1
ATOM 1783 C C . LEU A 1 234 ? -8.705 -1.887 3.668 1.00 95.44 234 LEU A C 1
ATOM 1785 O O . LEU A 1 234 ? -9.800 -1.437 3.990 1.00 95.44 234 LEU A O 1
ATOM 1789 N N . ARG A 1 235 ? -7.987 -2.665 4.478 1.00 96.25 235 ARG A N 1
ATOM 1790 C CA . ARG A 1 235 ? -8.351 -3.060 5.845 1.00 96.25 235 ARG A CA 1
ATOM 1791 C C . ARG A 1 235 ? -7.293 -2.621 6.862 1.00 96.25 235 ARG A C 1
ATOM 1793 O O . ARG A 1 235 ? -7.239 -3.151 7.968 1.00 96.25 235 ARG A O 1
ATOM 1800 N N . THR A 1 236 ? -6.460 -1.649 6.492 1.00 96.69 236 THR A N 1
ATOM 1801 C CA . THR A 1 236 ? -5.438 -1.052 7.356 1.00 96.69 236 THR A CA 1
ATOM 1802 C C . THR A 1 236 ? -5.952 0.239 7.971 1.00 96.69 236 THR A C 1
ATOM 1804 O O . THR A 1 236 ? -6.365 1.150 7.257 1.00 96.69 236 THR A O 1
ATOM 1807 N N . ALA A 1 237 ? -5.868 0.340 9.295 1.00 95.25 237 ALA A N 1
ATOM 1808 C CA . ALA A 1 237 ? -6.098 1.574 10.038 1.00 95.25 237 ALA A CA 1
ATOM 1809 C C . ALA A 1 237 ? -4.771 2.241 10.425 1.00 95.25 237 ALA A C 1
ATOM 1811 O O . ALA A 1 237 ? -3.770 1.557 10.642 1.00 95.25 237 ALA A O 1
ATOM 1812 N N . PHE A 1 238 ? -4.768 3.569 10.548 1.00 95.12 238 PHE A N 1
ATOM 1813 C CA . PHE A 1 238 ? -3.649 4.310 11.134 1.00 95.12 238 PHE A CA 1
ATOM 1814 C C . PHE A 1 238 ? -3.975 4.663 12.581 1.00 95.12 238 PHE A C 1
ATOM 1816 O O . PHE A 1 238 ? -5.041 5.204 12.869 1.00 95.12 238 PHE A O 1
ATOM 1823 N N . VAL A 1 239 ? -3.051 4.363 13.490 1.00 95.06 239 VAL A N 1
ATOM 1824 C CA . VAL A 1 239 ? -3.165 4.665 14.918 1.00 95.06 239 VAL A CA 1
ATOM 1825 C C . VAL A 1 239 ? -1.945 5.481 15.325 1.00 95.06 239 VAL A C 1
ATOM 1827 O O . VAL A 1 239 ? -0.816 5.060 15.100 1.00 95.06 239 VAL A O 1
ATOM 1830 N N . TRP A 1 240 ? -2.159 6.666 15.893 1.00 94.38 240 TRP A N 1
ATOM 1831 C CA . TRP A 1 240 ? -1.074 7.582 16.282 1.00 94.38 240 TRP A CA 1
ATOM 1832 C C . TRP A 1 240 ? -1.283 8.213 17.663 1.00 94.38 240 TRP A C 1
ATOM 1834 O O . TRP A 1 240 ? -0.328 8.659 18.295 1.00 94.38 240 TRP A O 1
ATOM 1844 N N . GLU A 1 241 ? -2.519 8.260 18.164 1.00 90.62 241 GLU A N 1
ATOM 1845 C CA . GLU A 1 241 ? -2.808 8.904 19.443 1.00 90.62 241 GLU A CA 1
ATOM 1846 C C . GLU A 1 241 ? -2.265 8.107 20.629 1.00 90.62 241 GLU A C 1
ATOM 1848 O O . GLU A 1 241 ? -2.673 6.978 20.894 1.00 90.62 241 GLU A O 1
ATOM 1853 N N . GLY A 1 242 ? -1.364 8.729 21.391 1.00 89.62 242 GLY A N 1
ATOM 1854 C CA . GLY A 1 242 ? -0.760 8.094 22.561 1.00 89.62 242 GLY A CA 1
ATOM 1855 C C . GLY A 1 242 ? 0.272 7.019 22.215 1.00 89.62 242 GLY A C 1
ATOM 1856 O O . GLY A 1 242 ? 0.562 6.182 23.076 1.00 89.62 242 GLY A O 1
ATOM 1857 N N . LEU A 1 243 ? 0.802 7.047 20.988 1.00 93.44 243 LEU A N 1
ATOM 1858 C CA . LEU A 1 243 ? 1.931 6.243 20.530 1.00 93.44 243 LEU A CA 1
ATOM 1859 C C . LEU A 1 243 ? 3.157 7.146 20.325 1.00 93.44 243 LEU A C 1
ATOM 1861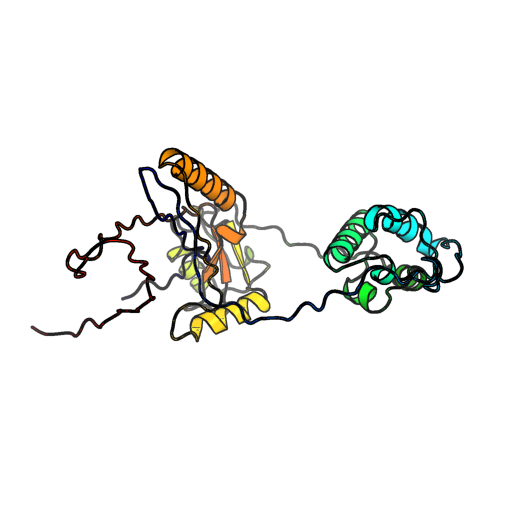 O O . LEU A 1 243 ? 3.043 8.332 20.019 1.00 93.44 243 LEU A O 1
ATOM 1865 N N . SER A 1 244 ? 4.335 6.564 20.491 1.00 92.00 244 SER A N 1
ATOM 1866 C CA . SER A 1 244 ? 5.645 7.162 20.233 1.00 92.00 244 SER A CA 1
ATOM 1867 C C . SER A 1 244 ? 5.912 7.353 18.741 1.00 92.00 244 SER A C 1
ATOM 1869 O O . SER A 1 244 ? 6.570 8.316 18.352 1.00 92.00 244 SER A O 1
ATOM 1871 N N . SER A 1 245 ? 5.368 6.467 17.906 1.00 92.50 245 SER A N 1
ATOM 1872 C CA . SER A 1 245 ? 5.374 6.578 16.451 1.00 92.50 245 SER A CA 1
ATOM 1873 C C . SER A 1 245 ? 4.028 6.127 15.870 1.00 92.50 245 SER A C 1
ATOM 1875 O O . SER A 1 245 ? 3.400 5.217 16.420 1.00 92.50 245 SER A O 1
ATOM 1877 N N . PRO A 1 246 ? 3.546 6.758 14.783 1.00 95.00 246 PRO A N 1
ATOM 1878 C CA . PRO A 1 246 ? 2.354 6.302 14.081 1.00 95.00 246 PRO A CA 1
ATOM 1879 C C . PRO A 1 246 ? 2.508 4.862 13.575 1.00 95.00 246 PRO A C 1
ATOM 1881 O O . PRO A 1 246 ? 3.527 4.497 12.985 1.00 95.00 246 PRO A O 1
ATOM 1884 N N . ALA A 1 247 ? 1.464 4.059 13.761 1.00 96.12 247 ALA A N 1
ATOM 1885 C CA . ALA A 1 247 ? 1.424 2.660 13.366 1.00 96.12 247 ALA A CA 1
ATOM 1886 C C . ALA A 1 247 ? 0.315 2.391 12.342 1.00 96.12 247 ALA A C 1
ATOM 1888 O O . ALA A 1 247 ? -0.803 2.900 12.447 1.00 96.12 247 ALA A O 1
ATOM 1889 N N . GLN A 1 248 ? 0.623 1.532 11.374 1.00 97.38 248 GLN A N 1
ATOM 1890 C CA . GLN A 1 248 ? -0.346 0.873 10.510 1.00 97.38 248 GLN A CA 1
ATOM 1891 C C . GLN A 1 248 ? -0.794 -0.414 11.192 1.00 97.38 248 GLN A C 1
ATOM 1893 O O . GLN A 1 248 ? 0.039 -1.222 11.597 1.00 97.38 248 GLN A O 1
ATOM 1898 N N . VAL A 1 249 ? -2.103 -0.608 11.307 1.00 97.56 249 VAL A N 1
ATOM 1899 C CA . VAL A 1 249 ? -2.710 -1.772 11.953 1.00 97.56 249 VAL A CA 1
ATOM 1900 C C . VAL A 1 249 ? -3.572 -2.481 10.923 1.00 97.56 249 VAL A C 1
ATOM 1902 O O . VAL A 1 249 ? -4.646 -1.996 10.563 1.00 97.56 249 VAL A O 1
ATOM 1905 N N . VAL A 1 250 ? -3.094 -3.621 10.429 1.00 97.44 250 VAL A N 1
ATOM 1906 C CA . VAL A 1 250 ? -3.786 -4.402 9.399 1.00 97.44 250 VAL A CA 1
ATOM 1907 C C . VAL A 1 250 ? -4.826 -5.289 10.071 1.00 97.44 250 VAL A C 1
ATOM 1909 O O . VAL A 1 250 ? -4.479 -6.145 10.887 1.00 97.44 250 VAL A O 1
ATOM 1912 N N . TRP A 1 251 ? -6.104 -5.112 9.744 1.00 97.44 251 TRP A N 1
ATOM 1913 C CA . TRP A 1 251 ? -7.190 -5.905 10.325 1.00 97.44 251 TRP A CA 1
ATOM 1914 C C . TRP A 1 251 ? -7.472 -7.131 9.480 1.00 97.44 251 TRP A C 1
ATOM 1916 O O . TRP A 1 251 ? -7.608 -6.990 8.274 1.00 97.44 251 TRP A O 1
ATOM 1926 N N . ARG A 1 252 ? -7.662 -8.314 10.068 1.00 96.12 252 ARG A N 1
ATOM 1927 C CA . ARG A 1 252 ? -8.060 -9.531 9.336 1.00 96.12 252 ARG A CA 1
ATOM 1928 C C . ARG A 1 252 ? -9.397 -9.355 8.625 1.00 96.12 252 ARG A C 1
ATOM 1930 O O . ARG A 1 252 ? -9.567 -9.860 7.521 1.00 96.12 252 ARG A O 1
ATOM 1937 N N . LYS A 1 253 ? -10.338 -8.649 9.255 1.00 95.38 253 LYS A N 1
ATOM 1938 C CA . LYS A 1 253 ? -11.662 -8.350 8.710 1.00 95.38 253 LYS A CA 1
ATOM 1939 C C . LYS A 1 253 ? -12.028 -6.890 8.955 1.00 95.38 253 LYS A C 1
ATOM 1941 O O . LYS A 1 253 ? -12.044 -6.431 10.100 1.00 95.38 253 LYS A O 1
ATOM 1946 N N . ALA A 1 254 ? -12.383 -6.200 7.876 1.00 94.88 254 ALA A N 1
ATOM 1947 C CA . ALA A 1 254 ? -12.984 -4.873 7.880 1.00 94.88 254 ALA A CA 1
ATOM 1948 C C . ALA A 1 254 ? -14.274 -4.925 7.053 1.00 94.88 254 ALA A C 1
ATOM 1950 O O . ALA A 1 254 ? -14.281 -5.460 5.945 1.00 94.88 254 ALA A O 1
ATOM 1951 N N . VAL A 1 255 ? -15.374 -4.415 7.606 1.00 93.31 255 VAL A N 1
ATOM 1952 C CA . VAL A 1 255 ? -16.676 -4.413 6.929 1.00 93.31 255 VAL A CA 1
ATOM 1953 C C . VAL A 1 255 ? -16.835 -3.103 6.171 1.00 93.31 255 VAL A C 1
ATOM 1955 O O . VAL A 1 255 ? -16.582 -2.035 6.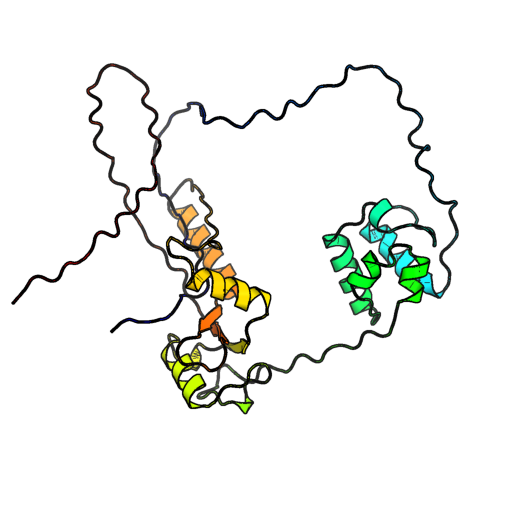724 1.00 93.31 255 VAL A O 1
ATOM 1958 N N . LEU A 1 256 ? -17.265 -3.195 4.917 1.00 92.19 256 LEU A N 1
ATOM 1959 C CA . LEU A 1 256 ? -17.638 -2.056 4.098 1.00 92.19 256 LEU A CA 1
ATOM 1960 C C . LEU A 1 256 ? -18.828 -1.331 4.736 1.00 92.19 256 LEU A C 1
ATOM 1962 O O . LEU A 1 256 ? -19.930 -1.876 4.816 1.00 92.19 256 LEU A O 1
ATOM 1966 N N . GLU A 1 257 ? -18.612 -0.093 5.169 1.00 89.50 257 GLU A N 1
ATOM 1967 C CA . GLU A 1 257 ? -19.685 0.748 5.687 1.00 89.50 257 GLU A CA 1
ATOM 1968 C C . GLU A 1 257 ? -20.517 1.318 4.535 1.00 89.50 257 GLU A C 1
ATOM 1970 O O . GLU A 1 257 ? -20.003 1.988 3.637 1.00 89.50 257 GLU A O 1
ATOM 1975 N N . VAL A 1 258 ? -21.824 1.058 4.572 1.00 90.81 258 VAL A N 1
ATOM 1976 C CA . VAL A 1 258 ? -22.790 1.558 3.592 1.00 90.81 258 VAL A CA 1
ATOM 1977 C C . VAL A 1 258 ? -23.766 2.471 4.318 1.00 90.81 258 VAL A C 1
ATOM 1979 O O . VAL A 1 258 ? -24.477 2.038 5.222 1.00 90.81 258 VAL A O 1
ATOM 1982 N N . SER A 1 259 ? -23.782 3.743 3.922 1.00 89.62 259 SER A N 1
ATOM 1983 C CA . SER A 1 259 ? -24.759 4.725 4.395 1.00 89.62 259 SER A CA 1
ATOM 1984 C C . SER A 1 259 ? -25.761 5.003 3.285 1.00 89.62 259 SER A C 1
ATOM 1986 O O . SER A 1 259 ? -25.375 5.405 2.188 1.00 89.62 259 SER A O 1
ATOM 1988 N N . GLU A 1 260 ? -27.042 4.802 3.570 1.00 89.12 260 GLU A N 1
ATOM 1989 C CA . GLU A 1 260 ? -28.118 5.160 2.652 1.00 89.12 260 GLU A CA 1
ATOM 1990 C C . GLU A 1 260 ? -28.647 6.543 3.009 1.00 89.12 260 GLU A C 1
ATOM 1992 O O . GLU A 1 260 ? -28.922 6.835 4.173 1.00 89.12 260 GLU A O 1
ATOM 1997 N N . VAL A 1 261 ? -28.756 7.402 2.001 1.00 87.94 261 VAL A N 1
ATOM 1998 C CA . VAL A 1 261 ? -29.282 8.756 2.148 1.00 87.94 261 VAL A CA 1
ATOM 1999 C C . VAL A 1 261 ? -30.439 8.901 1.176 1.00 87.94 261 VAL A C 1
ATOM 2001 O O . VAL A 1 261 ? -30.258 8.758 -0.034 1.00 87.94 261 VAL A O 1
ATOM 2004 N N . GLU A 1 262 ? -31.623 9.180 1.710 1.00 84.50 262 GLU A N 1
ATOM 2005 C CA . GLU A 1 262 ? -32.734 9.671 0.907 1.00 84.50 262 GLU A CA 1
ATOM 2006 C C . GLU A 1 262 ? -32.474 11.146 0.615 1.00 84.50 262 GLU A C 1
ATOM 2008 O O . GLU A 1 262 ? -32.229 11.950 1.515 1.00 84.50 262 GLU A O 1
ATOM 2013 N N . LEU A 1 263 ? -32.441 11.486 -0.668 1.00 80.69 263 LEU A N 1
ATOM 2014 C CA . LEU A 1 263 ? -32.370 12.872 -1.087 1.00 80.69 263 LEU A CA 1
ATOM 2015 C C . LEU A 1 263 ? -33.804 13.385 -1.112 1.00 80.69 263 LEU A C 1
ATOM 2017 O O . LEU A 1 263 ? -34.598 12.895 -1.915 1.00 80.69 263 LEU A O 1
ATOM 2021 N N . ASP A 1 264 ? -34.124 14.337 -0.236 1.00 74.81 264 ASP A N 1
ATOM 2022 C CA . ASP A 1 264 ? -35.393 15.053 -0.322 1.00 74.81 264 ASP A CA 1
ATOM 2023 C C . ASP A 1 264 ? -35.521 15.644 -1.731 1.00 74.81 264 ASP A C 1
ATOM 2025 O O . ASP A 1 264 ? -34.585 16.263 -2.255 1.00 74.81 264 ASP A O 1
ATOM 2029 N N . ASP A 1 265 ? -36.687 15.459 -2.349 1.00 59.19 265 ASP A N 1
ATOM 2030 C CA . ASP A 1 265 ? -37.070 16.241 -3.517 1.00 59.19 265 ASP A CA 1
ATOM 2031 C C . ASP A 1 265 ? -37.149 17.698 -3.052 1.00 59.19 265 ASP A C 1
ATOM 2033 O O . ASP A 1 265 ? -38.149 18.122 -2.476 1.00 59.19 265 ASP A O 1
ATOM 2037 N N . CYS A 1 266 ? -36.064 18.457 -3.219 1.00 43.09 266 CYS A N 1
ATOM 2038 C CA . CYS A 1 266 ? -36.040 19.862 -2.840 1.00 43.09 266 CYS A CA 1
ATOM 2039 C C . CYS A 1 266 ? -37.247 20.571 -3.465 1.00 43.09 266 CYS A C 1
ATOM 2041 O O . CYS A 1 266 ? -37.381 20.589 -4.692 1.00 43.09 266 CYS A O 1
ATOM 2043 N N . ASP A 1 267 ? -38.085 21.163 -2.607 1.00 39.56 267 ASP A N 1
ATOM 2044 C CA . ASP A 1 267 ? -39.227 21.998 -2.955 1.00 39.56 267 ASP A CA 1
ATOM 2045 C C . ASP A 1 267 ? -38.924 22.879 -4.169 1.00 39.56 267 ASP A C 1
ATOM 2047 O O . ASP A 1 267 ? -38.185 23.870 -4.114 1.00 39.56 267 ASP A O 1
ATOM 2051 N N . GLY A 1 268 ? -39.550 22.521 -5.286 1.00 38.56 268 GLY A N 1
ATOM 2052 C CA . GLY A 1 268 ? -39.660 23.367 -6.455 1.00 38.56 268 GLY A CA 1
ATOM 2053 C C . GLY A 1 268 ? -40.540 24.574 -6.146 1.00 38.56 268 GLY A C 1
ATOM 2054 O O . GLY A 1 268 ? -41.680 24.634 -6.592 1.00 38.56 268 GLY A O 1
ATOM 2055 N N . SER A 1 269 ? -40.004 25.591 -5.468 1.00 35.59 269 SER A N 1
ATOM 2056 C CA . SER A 1 269 ? -40.518 26.958 -5.616 1.00 35.59 269 SER A CA 1
ATOM 2057 C C . SER A 1 269 ? -39.943 27.578 -6.890 1.00 35.59 269 SER A C 1
ATOM 2059 O O . SER A 1 269 ? -39.156 28.521 -6.894 1.00 35.59 269 SER A O 1
ATOM 2061 N N . GLY A 1 270 ? -40.341 26.977 -8.004 1.00 30.62 270 GLY A N 1
ATOM 2062 C CA . GLY A 1 270 ? -40.431 27.603 -9.306 1.00 30.62 270 GLY A CA 1
ATOM 2063 C C . GLY A 1 270 ? -41.856 27.344 -9.750 1.00 30.62 270 GLY A C 1
ATOM 2064 O O . GLY A 1 270 ? -42.147 26.281 -10.292 1.00 30.62 270 GLY A O 1
ATOM 2065 N N . ALA A 1 271 ? -42.757 28.275 -9.426 1.00 29.08 271 ALA A N 1
ATOM 2066 C CA . ALA A 1 271 ? -44.135 28.239 -9.886 1.00 29.08 271 ALA A CA 1
ATOM 2067 C C . ALA A 1 271 ? -44.168 27.850 -11.368 1.00 29.08 271 ALA A C 1
ATOM 2069 O O . ALA A 1 271 ? -43.432 28.416 -12.181 1.00 29.08 271 ALA A O 1
ATOM 2070 N N . MET A 1 272 ? -45.009 26.867 -11.690 1.00 29.27 272 MET A N 1
ATOM 2071 C CA . MET A 1 272 ? -45.272 26.418 -13.049 1.00 29.27 272 MET A CA 1
ATOM 2072 C C . MET A 1 272 ? -45.487 27.616 -13.983 1.00 29.27 272 MET A C 1
ATOM 2074 O O . MET A 1 272 ? -46.571 28.186 -14.054 1.00 29.27 272 MET A O 1
ATOM 2078 N N . SER A 1 273 ? -44.462 27.942 -14.760 1.00 30.52 273 SER A N 1
ATOM 2079 C CA . SER A 1 273 ? -44.622 28.510 -16.091 1.00 30.52 273 SER A CA 1
ATOM 2080 C C . SER A 1 273 ? -43.629 27.802 -17.009 1.00 30.52 273 SER A C 1
ATOM 2082 O O . SER A 1 273 ? -42.464 28.151 -17.121 1.00 30.52 273 SER A O 1
ATOM 2084 N N . SER A 1 274 ? -44.120 26.691 -17.566 1.00 29.56 274 SER A N 1
ATOM 2085 C CA . SER A 1 274 ? -43.617 25.989 -18.752 1.00 29.56 274 SER A CA 1
ATOM 2086 C C . SER A 1 274 ? -42.095 25.813 -18.904 1.00 29.56 274 SER A C 1
ATOM 2088 O O . SER A 1 274 ? -41.427 26.629 -19.529 1.00 29.56 274 SER A O 1
ATOM 2090 N N . GLY A 1 275 ? -41.619 24.629 -18.502 1.00 32.56 275 GLY A N 1
ATOM 2091 C CA . GLY A 1 275 ? -40.675 23.834 -19.298 1.00 32.56 275 GLY A CA 1
ATOM 2092 C C . GLY A 1 275 ? -39.180 24.120 -19.130 1.00 32.56 275 GLY A C 1
ATOM 2093 O O . GLY A 1 275 ? -38.641 25.020 -19.758 1.00 32.56 275 GLY A O 1
ATOM 2094 N N . GLY A 1 276 ? -38.496 23.223 -18.408 1.00 31.25 276 GLY A N 1
ATOM 2095 C CA . GLY A 1 276 ? -37.045 23.018 -18.515 1.00 31.25 276 GLY A CA 1
ATOM 2096 C C . GLY A 1 276 ? -36.202 23.787 -17.496 1.00 31.25 276 GLY A C 1
ATOM 2097 O O . GLY A 1 276 ? -35.549 24.763 -17.844 1.00 31.25 276 GLY A O 1
ATOM 2098 N N . GLY A 1 277 ? -36.175 23.317 -16.246 1.00 24.41 277 GLY A N 1
ATOM 2099 C CA . GLY A 1 277 ? -35.288 23.828 -15.196 1.00 24.41 277 GLY A CA 1
ATOM 2100 C C . GLY A 1 277 ? -34.181 22.829 -14.858 1.00 24.41 277 GLY A C 1
ATOM 2101 O O . GLY A 1 277 ? -34.449 21.783 -14.278 1.00 24.41 277 GLY A O 1
ATOM 2102 N N . SER A 1 278 ? -32.947 23.160 -15.236 1.00 32.88 278 SER A N 1
ATOM 2103 C CA . SER A 1 278 ? -31.707 22.563 -14.722 1.00 32.88 278 SER A CA 1
ATOM 2104 C C . SER A 1 278 ? -31.507 22.964 -13.255 1.00 32.88 278 SER A C 1
ATOM 2106 O O . SER A 1 278 ? -31.745 24.124 -12.916 1.00 32.88 278 SER A O 1
ATOM 2108 N N . ILE A 1 279 ? -31.056 22.044 -12.393 1.00 29.09 279 ILE A N 1
ATOM 2109 C CA . ILE A 1 279 ? -30.683 22.360 -11.005 1.00 29.09 279 ILE A CA 1
ATOM 2110 C C . ILE A 1 279 ? -29.323 21.723 -10.683 1.00 29.09 279 ILE A C 1
ATOM 2112 O O . ILE A 1 279 ? -29.176 20.503 -10.645 1.00 29.09 279 ILE A O 1
ATOM 2116 N N . HIS A 1 280 ? -28.330 22.586 -10.456 1.00 28.75 280 HIS A N 1
ATOM 2117 C CA . HIS A 1 280 ? -27.038 22.279 -9.841 1.00 28.75 280 HIS A CA 1
ATOM 2118 C C . HIS A 1 280 ? -27.191 22.214 -8.314 1.00 28.75 280 HIS A C 1
ATOM 2120 O O . HIS A 1 280 ? -27.785 23.117 -7.726 1.00 28.75 280 HIS A O 1
ATOM 2126 N N . ALA A 1 281 ? -26.577 21.225 -7.658 1.00 26.66 281 ALA A N 1
ATOM 2127 C CA . ALA A 1 281 ? -26.410 21.213 -6.205 1.00 26.66 281 ALA A CA 1
ATOM 2128 C C . ALA A 1 281 ? -24.982 21.640 -5.828 1.00 26.66 281 ALA A C 1
ATOM 2130 O O . ALA A 1 281 ? -23.998 20.996 -6.189 1.00 26.66 281 ALA A O 1
ATOM 2131 N N . SER A 1 282 ? -24.901 22.762 -5.114 1.00 22.94 282 SER A N 1
ATOM 2132 C CA . SER A 1 282 ? -23.710 23.298 -4.457 1.00 22.94 282 SER A CA 1
ATOM 2133 C C . SER A 1 282 ? -23.521 22.622 -3.096 1.00 22.94 282 SER A C 1
ATOM 2135 O O . SER A 1 282 ? -24.463 22.508 -2.315 1.00 22.94 282 SER A O 1
ATOM 2137 N N . THR A 1 283 ? -22.295 22.205 -2.790 1.00 26.41 283 THR A N 1
ATOM 2138 C CA . THR A 1 283 ? -21.869 21.773 -1.454 1.00 26.41 283 THR A CA 1
ATOM 2139 C C . THR A 1 283 ? -21.867 22.955 -0.482 1.00 26.41 283 THR A C 1
ATOM 2141 O O . THR A 1 283 ? -20.934 23.759 -0.483 1.00 26.41 283 THR A O 1
ATOM 2144 N N . ALA A 1 284 ? -22.877 23.039 0.387 1.00 24.16 284 ALA A N 1
ATOM 2145 C CA . ALA A 1 284 ? -22.873 23.917 1.553 1.00 24.16 284 ALA A CA 1
ATOM 2146 C C . ALA A 1 284 ? -22.733 23.089 2.838 1.00 24.16 284 ALA A C 1
ATOM 2148 O O . ALA A 1 284 ? -23.643 22.390 3.277 1.00 24.16 284 ALA A O 1
ATOM 2149 N N . SER A 1 285 ? -21.548 23.192 3.432 1.00 29.19 285 SER A N 1
ATOM 2150 C CA . SER A 1 285 ? -21.220 22.714 4.770 1.00 29.19 285 SER A CA 1
ATOM 2151 C C . SER A 1 285 ? -22.138 23.372 5.808 1.00 29.19 285 SER A C 1
ATOM 2153 O O . SER A 1 285 ? -22.136 24.594 5.941 1.00 29.19 285 SER A O 1
ATOM 2155 N N . THR A 1 286 ? -22.895 22.569 6.560 1.00 24.33 286 THR A N 1
ATOM 2156 C CA . THR A 1 286 ? -23.544 22.995 7.809 1.00 24.33 286 THR A CA 1
ATOM 2157 C C . THR A 1 286 ? -23.243 21.977 8.907 1.00 24.33 286 THR A C 1
ATOM 2159 O O . THR A 1 286 ? -24.079 21.165 9.283 1.00 24.33 286 THR A O 1
ATOM 2162 N N . LEU A 1 287 ? -22.029 22.039 9.457 1.00 27.72 287 LEU A N 1
ATOM 2163 C CA . LEU A 1 287 ? -21.796 21.701 10.863 1.00 27.72 287 LEU A CA 1
ATOM 2164 C C . LEU A 1 287 ? -21.976 22.998 11.664 1.00 27.72 287 LEU A C 1
ATOM 2166 O O . LEU A 1 287 ? -21.020 23.694 11.999 1.00 27.72 287 LEU A O 1
ATOM 2170 N N . ALA A 1 288 ? -23.237 23.365 11.905 1.00 25.30 288 ALA A N 1
ATOM 2171 C CA . ALA A 1 288 ? -23.597 24.425 12.839 1.00 25.30 288 ALA A CA 1
ATOM 2172 C C . ALA A 1 288 ? -23.658 23.846 14.259 1.00 25.30 288 ALA A C 1
ATOM 2174 O O . ALA A 1 288 ? -24.172 22.752 14.492 1.00 25.30 288 ALA A O 1
ATOM 2175 N N . GLY A 1 289 ? -23.068 24.584 15.197 1.00 25.08 289 GLY A N 1
ATOM 2176 C CA . GLY A 1 289 ? -22.696 24.114 16.521 1.00 25.08 289 GLY A CA 1
ATOM 2177 C C . GLY A 1 289 ? -23.844 23.654 17.418 1.00 25.08 289 GLY A C 1
ATOM 2178 O O . GLY A 1 289 ? -24.900 24.278 17.509 1.00 25.08 289 GLY A O 1
ATOM 2179 N N . ARG A 1 290 ? -23.552 22.626 18.217 1.00 26.98 290 ARG A N 1
ATOM 2180 C CA . ARG A 1 290 ? -24.243 22.410 19.488 1.00 26.98 290 ARG A CA 1
ATOM 2181 C C . ARG A 1 290 ? -23.698 23.420 20.496 1.00 26.98 290 ARG A C 1
ATOM 2183 O O . ARG A 1 290 ? -22.644 23.215 21.089 1.00 26.98 290 ARG A O 1
ATOM 2190 N N . ARG A 1 291 ? -24.411 24.537 20.656 1.00 26.41 291 ARG A N 1
ATOM 2191 C CA . ARG A 1 291 ? -24.296 25.383 21.846 1.00 26.41 291 ARG A CA 1
ATOM 2192 C C . ARG A 1 291 ? -24.912 24.636 23.024 1.00 26.41 291 ARG A C 1
ATOM 2194 O O . ARG A 1 291 ? -26.048 24.179 22.946 1.00 26.41 291 ARG A O 1
ATOM 2201 N N . CYS A 1 292 ? -24.153 24.553 24.109 1.00 27.72 292 CYS A N 1
ATOM 2202 C CA . CYS A 1 292 ? -24.676 24.276 25.435 1.00 27.72 292 CYS A CA 1
ATOM 2203 C C . CYS A 1 292 ? -25.631 25.403 25.865 1.00 27.72 292 CYS A C 1
ATOM 2205 O O . CYS A 1 292 ? -25.210 26.547 26.014 1.00 27.72 292 CYS A O 1
ATOM 2207 N N . CYS A 1 293 ? -26.885 25.044 26.112 1.00 26.02 293 CYS A N 1
ATOM 2208 C CA . CYS A 1 293 ? -27.794 25.627 27.102 1.00 26.02 293 CYS A CA 1
ATOM 2209 C C . CYS A 1 293 ? -28.509 24.394 27.687 1.00 26.02 293 CYS A C 1
ATOM 2211 O O . CYS A 1 293 ? -28.989 23.580 26.911 1.00 26.02 293 CYS A O 1
ATOM 2213 N N . GLY A 1 294 ? -28.576 24.089 28.976 1.00 28.03 294 GLY A N 1
ATOM 2214 C CA . GLY A 1 294 ? -28.374 24.849 30.197 1.00 28.03 294 GLY A CA 1
ATOM 2215 C C . GLY A 1 294 ? -29.453 24.359 31.164 1.00 28.03 294 GLY A C 1
ATOM 2216 O O . GLY A 1 294 ? -30.605 24.735 30.980 1.00 28.03 294 GLY A O 1
ATOM 2217 N N . LEU A 1 295 ? -29.075 23.470 32.088 1.00 29.77 295 LEU A N 1
ATOM 2218 C CA . LEU A 1 295 ? -29.583 23.250 33.452 1.00 29.77 295 LEU A CA 1
ATOM 2219 C C . LEU A 1 295 ? -28.771 22.114 34.085 1.00 29.77 295 LEU A C 1
ATOM 2221 O O . LEU A 1 295 ? -28.562 21.093 33.390 1.00 29.77 295 LEU A O 1
#

Organism: Neorhizobium galegae (NCBI:txid399)

Secondary structure (DSSP, 8-state):
-----PPSS----EE---------------PPP-----PPPS------TT-S--PPP-PPPTTTHHHHHHHHHHHT-S---TT-BTTTTT--HHHHHHHHHHHHHTTEE--HHHHHH--BHHHHHHT-EE-----PPPP---TT-S---GGG-TT----HHHHHHHHHHSTTGGGGEEEEEEPPHHHHHHHHHHHH-SSS-TT----EE--SSHHHHHHHHHHHHHHHHH-GGGGEEEE-TT-SS-EEEEES-----------------S---SS----PPP-------------

Radius of gyration: 28.42 Å; chains: 1; bounding box: 73×47×81 Å

Foldseek 3Di:
DDQDFDAQLDQPADPDDDDDDDDDDDDDDDDDDDPDPDDDDPDDDDPDPCPPPPPPAADADPLLVVVQVVLCVLLVHPGDGQFDFSVVSVDDPVSLVVSQVVCVVVQWDDDSVQCVVQRGSNSRSVRIDGDDPPDDDDQQQDLPDPADAQVNAPADGWHRVVLQVVQVSDVVGSNFFDHKHADDPVRVVQVVQQVPDPDDRPPRDHDDDYDNDPVRVVVVLVVVQVVCLVDQSNQWTWDDPPTPGIMITGTNHDHRDDDDDDDPPPDPPPPDDDDDDDDDDDDDDDPDDDDDDDD

Sequence (295 aa):
MARSLLPPCAPIWVACCRLHGAGCLRAAGWAAADTERQARPPGAAGPDDDAYARTAYEAPQARSRRLAEIWPELLGVERVGRNDNFFELGGHSLLAVQLMERLRRLSLGVEVRTLFARPVLADLAASLGSHHEVAVPANLITEHSTAITPQMLPLIELAQPEIDRIVATVPGGVGNIQDIYGLSPLQDGILFHHLLASRGDPYLLVSQMAFADRGLLERYLGAVQQVVDRHDILRTAFVWEGLSSPAQVVWRKAVLEVSEVELDDCDGSGAMSSGGGSIHASTASTLAGRRCCGL